Protein AF-A0A5B6Z3S6-F1 (afdb_monomer_lite)

pLDDT: mean 89.16, std 12.82, range [37.62, 98.81]

Sequence (209 aa):
KGSGSGIGELEDLLHLRGGLSIRNLNNVIDTGDAMKAKLKDKKDLDVVEMRWSGEFDDTRNQRVEADVLNELQPHENLQKLFISYYGGISFPNWMGDPSFSNITGIHLHKCKNCTSLPPLGVLPSLKILSMREMIGVKQVGVEFYVSVKPFPLLESLSIEGFSEWVEWFFPSSTDHGDFEIFPCLRKLSILDCPKLLRELPGHLPSLEK

Radius of gyration: 17.84 Å; chains: 1; bounding box: 56×28×43 Å

Structure (mmCIF, N/CA/C/O backbone):
data_AF-A0A5B6Z3S6-F1
#
_entry.id   AF-A0A5B6Z3S6-F1
#
loop_
_atom_site.group_PDB
_atom_site.id
_atom_site.type_symbol
_atom_site.label_atom_id
_atom_site.label_alt_id
_atom_site.label_comp_id
_atom_site.label_asym_id
_atom_site.label_entity_id
_atom_site.label_seq_id
_atom_site.pdbx_PDB_ins_code
_atom_site.Cartn_x
_atom_site.Cartn_y
_atom_site.Cartn_z
_atom_site.occupancy
_atom_site.B_iso_or_equiv
_atom_site.auth_seq_id
_atom_site.auth_comp_id
_atom_site.auth_asym_id
_atom_site.auth_atom_id
_atom_site.pdbx_PDB_model_num
ATOM 1 N N . LYS A 1 1 ? -31.745 0.107 -21.222 1.00 37.62 1 LYS A N 1
ATOM 2 C CA . LYS A 1 1 ? -30.266 0.052 -21.113 1.00 37.62 1 LYS A CA 1
ATOM 3 C C . LYS A 1 1 ? -29.962 -0.006 -19.626 1.00 37.62 1 LYS A C 1
ATOM 5 O O . LYS A 1 1 ? -30.451 0.868 -18.927 1.00 37.62 1 LYS A O 1
ATOM 10 N N . GLY A 1 2 ? -29.375 -1.109 -19.157 1.00 40.88 2 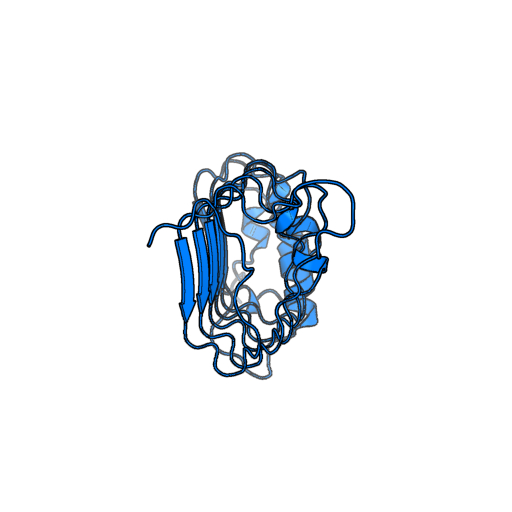GLY A N 1
ATOM 11 C CA . GLY A 1 2 ? -29.319 -1.458 -17.734 1.00 40.88 2 GLY A CA 1
ATOM 12 C C . GLY A 1 2 ? -28.602 -0.399 -16.904 1.00 40.88 2 GLY A C 1
ATOM 13 O O . GLY A 1 2 ? -27.585 0.131 -17.344 1.00 40.88 2 GLY A O 1
ATOM 14 N N . SER A 1 3 ? -29.163 -0.094 -15.736 1.00 49.34 3 SER A N 1
ATOM 15 C CA . SER A 1 3 ? -28.490 0.623 -14.660 1.00 49.34 3 SER A CA 1
ATOM 16 C C . SER A 1 3 ? -27.211 -0.138 -14.326 1.00 49.34 3 SER A C 1
ATOM 18 O O . SER A 1 3 ? -27.268 -1.231 -13.764 1.00 49.34 3 SER A O 1
ATOM 20 N N . GLY A 1 4 ? -26.067 0.375 -14.771 1.00 51.59 4 GLY A N 1
ATOM 21 C CA . GLY A 1 4 ? -24.784 -0.175 -14.362 1.00 51.59 4 GLY A CA 1
ATOM 22 C C . GLY A 1 4 ? -24.671 -0.015 -12.854 1.00 51.59 4 GLY A C 1
ATOM 23 O O . GLY A 1 4 ? -24.822 1.099 -12.359 1.00 51.59 4 GLY A O 1
ATOM 24 N N . SER A 1 5 ? -24.454 -1.122 -12.146 1.00 61.75 5 SER A N 1
ATOM 25 C CA . SER A 1 5 ? -24.203 -1.108 -10.712 1.00 61.75 5 SER A CA 1
ATOM 26 C C . SER A 1 5 ? -22.858 -0.440 -10.456 1.00 61.75 5 SER A C 1
ATOM 28 O O . SER A 1 5 ? -21.800 -1.057 -10.619 1.00 61.75 5 SER A O 1
ATOM 30 N N . GLY A 1 6 ? -22.902 0.861 -10.189 1.00 79.81 6 GLY A N 1
ATOM 31 C CA . GLY A 1 6 ? -21.732 1.679 -9.916 1.00 79.81 6 GLY A CA 1
ATOM 32 C C . GLY A 1 6 ? -21.300 1.543 -8.463 1.00 79.81 6 GLY A C 1
ATOM 33 O O . GLY A 1 6 ? -22.089 1.205 -7.585 1.00 79.81 6 GLY A O 1
ATOM 34 N N . ILE A 1 7 ? -20.043 1.872 -8.184 1.00 90.38 7 ILE A N 1
ATOM 35 C CA . ILE A 1 7 ? -19.507 1.878 -6.816 1.00 90.38 7 ILE A CA 1
ATOM 36 C C . ILE A 1 7 ? -20.280 2.822 -5.867 1.00 90.38 7 ILE A C 1
ATOM 38 O O . ILE A 1 7 ? -20.285 2.609 -4.656 1.00 90.38 7 ILE A O 1
ATOM 42 N N . GLY A 1 8 ? -21.005 3.804 -6.417 1.00 87.88 8 GLY A N 1
ATOM 43 C CA . GLY A 1 8 ? -21.915 4.671 -5.668 1.00 87.88 8 GLY A CA 1
ATOM 44 C C . GLY A 1 8 ? -23.070 3.942 -4.970 1.00 87.88 8 GLY A C 1
ATOM 45 O O . GLY A 1 8 ? -23.612 4.476 -4.014 1.00 87.88 8 GLY A O 1
ATOM 46 N N . GLU A 1 9 ? -23.406 2.702 -5.342 1.00 88.88 9 GLU A N 1
ATOM 47 C CA . GLU A 1 9 ? -24.396 1.891 -4.606 1.00 88.88 9 GLU A CA 1
ATOM 48 C C . GLU A 1 9 ? -23.970 1.589 -3.160 1.00 88.88 9 GLU A C 1
ATOM 50 O O . GLU A 1 9 ? -24.799 1.246 -2.318 1.00 88.88 9 GLU A O 1
ATOM 55 N N . LEU A 1 10 ? -22.680 1.742 -2.844 1.00 92.75 10 LEU A N 1
ATOM 56 C CA . LEU A 1 10 ? -22.172 1.618 -1.481 1.00 92.75 10 LEU A CA 1
ATOM 57 C C . LEU A 1 10 ? -22.572 2.796 -0.579 1.00 92.75 10 LEU A C 1
ATOM 59 O O . LEU A 1 10 ? -22.359 2.701 0.632 1.00 92.75 10 LEU A O 1
ATOM 63 N N . GLU A 1 11 ? -23.111 3.893 -1.121 1.00 93.75 11 GLU A N 1
ATOM 64 C CA . GLU A 1 11 ? -23.398 5.131 -0.384 1.00 93.75 11 GLU A CA 1
ATOM 65 C C . GLU A 1 11 ? -24.212 4.875 0.889 1.00 93.75 11 GLU A C 1
ATOM 67 O O . GLU A 1 11 ? -23.765 5.216 1.987 1.00 93.75 11 GLU A O 1
ATOM 72 N N . ASP A 1 12 ? -25.341 4.183 0.751 1.00 92.19 12 ASP A N 1
ATOM 73 C CA . ASP A 1 12 ? -26.298 3.967 1.841 1.00 92.19 12 ASP A CA 1
ATOM 74 C C . ASP A 1 12 ? -25.961 2.750 2.722 1.00 92.19 12 ASP A C 1
ATOM 76 O O . ASP A 1 12 ? -26.589 2.515 3.758 1.00 92.19 12 ASP A O 1
ATOM 80 N N . LEU A 1 13 ? -24.932 1.973 2.364 1.00 93.06 13 LEU A N 1
ATOM 81 C CA . LEU A 1 13 ? -24.523 0.763 3.087 1.00 93.06 13 LEU A CA 1
ATOM 82 C C . LEU A 1 13 ? -23.618 1.086 4.290 1.00 93.06 13 LEU A C 1
ATOM 84 O O . LEU A 1 13 ? -22.514 0.558 4.434 1.00 93.06 13 LEU A O 1
ATOM 88 N N . LEU A 1 14 ? -24.076 1.968 5.177 1.00 91.62 14 LEU A N 1
ATOM 89 C CA . LEU A 1 14 ? -23.297 2.477 6.317 1.00 91.62 14 LEU A CA 1
ATOM 90 C C . LEU A 1 14 ? -23.012 1.424 7.400 1.00 91.62 14 LEU A C 1
ATOM 92 O O . LEU A 1 14 ? -22.092 1.585 8.197 1.00 91.62 14 LEU A O 1
ATOM 96 N N . HIS A 1 15 ? -23.789 0.341 7.428 1.00 92.56 15 HIS A N 1
ATOM 97 C CA . HIS A 1 15 ? -23.677 -0.732 8.421 1.00 92.56 15 HIS A CA 1
ATOM 98 C C . HIS A 1 15 ? -22.839 -1.925 7.942 1.00 92.56 15 HIS A C 1
ATOM 100 O O . HIS A 1 15 ? -22.919 -2.997 8.542 1.00 92.56 15 HIS A O 1
ATOM 106 N N . LEU A 1 16 ? -22.069 -1.776 6.857 1.00 94.88 16 LEU A N 1
ATOM 107 C CA . LEU A 1 16 ? -21.132 -2.812 6.419 1.00 94.88 16 LEU A CA 1
ATOM 108 C C . LEU A 1 16 ? -20.085 -3.073 7.503 1.00 94.88 16 LEU A C 1
ATOM 110 O O . LEU A 1 16 ? -19.514 -2.136 8.059 1.00 94.88 16 LEU A O 1
ATOM 114 N N . ARG A 1 17 ? -19.843 -4.357 7.782 1.00 95.88 17 ARG A N 1
ATOM 115 C CA . ARG A 1 17 ? -18.916 -4.814 8.821 1.00 95.88 17 ARG A CA 1
ATOM 116 C C . ARG A 1 17 ? -17.933 -5.839 8.289 1.00 95.88 17 ARG A C 1
ATOM 118 O O . ARG A 1 17 ? -18.253 -6.576 7.356 1.00 95.88 17 ARG A O 1
ATOM 125 N N . GLY A 1 18 ? -16.774 -5.942 8.930 1.00 96.56 18 GLY A N 1
ATOM 126 C CA . GLY A 1 18 ? -15.768 -6.937 8.576 1.00 96.56 18 GLY A CA 1
ATOM 127 C C . GLY A 1 18 ? -15.062 -6.587 7.268 1.00 96.56 18 GLY A C 1
ATOM 128 O O . GLY A 1 18 ? -14.432 -5.537 7.173 1.00 96.56 18 GLY A O 1
ATOM 129 N N . GLY A 1 19 ? -15.118 -7.477 6.275 1.00 97.56 19 GLY A N 1
ATOM 130 C CA . GLY A 1 19 ? -14.376 -7.326 5.020 1.00 97.56 19 GLY A CA 1
ATOM 131 C C . GLY A 1 19 ? -15.218 -6.835 3.843 1.00 97.56 19 GLY A C 1
ATOM 132 O O . GLY A 1 19 ? -16.257 -7.420 3.543 1.00 97.56 19 GLY A O 1
ATOM 133 N N . LEU A 1 20 ? -14.722 -5.829 3.122 1.00 98.00 20 LEU A N 1
ATOM 134 C CA . LEU A 1 20 ? -15.281 -5.339 1.861 1.00 98.00 20 LEU A CA 1
ATOM 135 C C . LEU A 1 20 ? -14.277 -5.537 0.716 1.00 98.00 20 LEU A C 1
ATOM 137 O O . LEU A 1 20 ? -13.145 -5.070 0.797 1.00 98.00 20 LEU A O 1
ATOM 141 N N . SER A 1 21 ? -14.698 -6.199 -0.366 1.00 97.69 21 SER A N 1
ATOM 142 C CA . SER A 1 21 ? -13.904 -6.362 -1.595 1.00 97.69 21 SER A CA 1
ATOM 143 C C . SER A 1 21 ? -14.562 -5.591 -2.733 1.00 97.69 21 SER A C 1
ATOM 145 O O . SER A 1 21 ? -15.684 -5.903 -3.135 1.00 97.69 21 SER A O 1
ATOM 147 N N . ILE A 1 22 ? -13.864 -4.582 -3.247 1.00 96.88 22 ILE A N 1
ATOM 148 C CA . ILE A 1 22 ? -14.297 -3.716 -4.341 1.00 96.88 22 ILE A CA 1
ATOM 149 C C . ILE A 1 22 ? -13.470 -4.072 -5.570 1.00 96.88 22 ILE A C 1
ATOM 151 O O . ILE A 1 22 ? -12.245 -3.941 -5.581 1.00 96.88 22 ILE A O 1
ATOM 155 N N . ARG A 1 23 ? -14.142 -4.563 -6.609 1.00 95.44 23 ARG A N 1
ATOM 156 C CA . ARG A 1 23 ? -13.505 -5.119 -7.807 1.00 95.44 23 ARG A CA 1
ATOM 157 C C . ARG A 1 23 ? -13.886 -4.334 -9.047 1.00 95.44 23 ARG A C 1
ATOM 159 O O . ARG A 1 23 ? -14.885 -3.624 -9.055 1.00 95.44 23 ARG A O 1
ATOM 166 N N . ASN A 1 24 ? -13.112 -4.541 -10.110 1.00 93.81 24 ASN A N 1
ATOM 167 C CA . ASN A 1 24 ? -13.299 -3.895 -11.406 1.00 93.81 24 ASN A CA 1
ATOM 168 C C . ASN A 1 24 ? -13.263 -2.364 -11.300 1.00 93.81 24 ASN A C 1
ATOM 170 O O . ASN A 1 24 ? -13.998 -1.667 -11.996 1.00 93.81 24 ASN A O 1
ATOM 174 N N . LEU A 1 25 ? -12.395 -1.838 -10.430 1.00 95.31 25 LEU A N 1
ATOM 175 C CA . LEU A 1 25 ? -12.237 -0.396 -10.219 1.00 95.31 25 LEU A CA 1
ATOM 176 C C . LEU A 1 25 ? -11.766 0.354 -11.475 1.00 95.31 25 LEU A C 1
ATOM 178 O O . LEU A 1 25 ? -11.970 1.556 -11.580 1.00 95.31 25 LEU A O 1
ATOM 182 N N . ASN A 1 26 ? -11.227 -0.356 -12.469 1.00 92.56 26 ASN A N 1
ATOM 183 C CA . ASN A 1 26 ? -10.935 0.182 -13.801 1.00 92.56 26 ASN A CA 1
ATOM 184 C C . ASN A 1 26 ? -12.194 0.619 -14.581 1.00 92.56 26 ASN A C 1
ATOM 186 O O . ASN A 1 26 ? -12.065 1.329 -15.569 1.00 92.56 26 ASN A O 1
ATOM 190 N N . ASN A 1 27 ? -13.398 0.209 -14.162 1.00 91.88 27 ASN A N 1
ATOM 191 C CA . ASN A 1 27 ? -14.656 0.643 -14.777 1.00 91.88 27 ASN A CA 1
ATOM 192 C C . ASN A 1 27 ? -15.183 1.967 -14.195 1.00 91.88 27 ASN A C 1
ATOM 194 O O . ASN A 1 27 ? -16.187 2.487 -14.682 1.00 91.88 27 ASN A O 1
ATOM 198 N N . VAL A 1 28 ? -14.550 2.504 -13.145 1.00 91.69 28 VAL A N 1
ATOM 199 C CA . VAL A 1 28 ? -14.940 3.782 -12.539 1.00 91.69 28 VAL A CA 1
ATOM 200 C C . VAL A 1 28 ? -14.319 4.914 -13.353 1.00 91.69 28 VAL A C 1
ATOM 202 O O . VAL A 1 28 ? -13.132 5.201 -13.234 1.00 91.69 28 VAL A O 1
ATOM 205 N N . ILE A 1 29 ? -15.131 5.524 -14.217 1.00 86.44 29 ILE A N 1
ATOM 206 C CA . ILE A 1 29 ? -14.711 6.624 -15.100 1.00 86.44 29 ILE A CA 1
ATOM 207 C C . ILE A 1 29 ? -14.925 7.981 -14.416 1.00 86.44 29 ILE A C 1
ATOM 209 O O . ILE A 1 29 ? -14.105 8.884 -14.563 1.00 86.44 29 ILE A O 1
ATOM 213 N N . ASP A 1 30 ? -16.023 8.116 -13.667 1.00 87.94 30 ASP A N 1
ATOM 214 C CA . ASP A 1 30 ? -16.339 9.306 -12.879 1.00 87.94 30 ASP A CA 1
ATOM 215 C C . ASP A 1 30 ? -15.843 9.120 -11.440 1.00 87.94 30 ASP A C 1
ATOM 217 O O . ASP A 1 30 ? -16.335 8.271 -10.694 1.00 87.94 30 ASP A O 1
ATOM 221 N N . THR A 1 31 ? -14.865 9.927 -11.034 1.00 89.75 31 THR A N 1
ATOM 222 C CA . THR A 1 31 ? -14.314 9.916 -9.672 1.00 89.75 31 THR A CA 1
ATOM 223 C C . THR A 1 31 ? -15.359 10.330 -8.634 1.00 89.75 31 THR A C 1
ATOM 225 O O . THR A 1 31 ? -15.303 9.879 -7.489 1.00 89.75 31 THR A O 1
ATOM 228 N N . GLY A 1 32 ? -16.378 11.097 -9.036 1.00 90.75 32 GLY A N 1
ATOM 229 C CA . GLY A 1 32 ? -17.524 11.430 -8.197 1.00 90.75 32 GLY A CA 1
ATOM 230 C C . GLY A 1 32 ? -18.333 10.203 -7.774 1.00 90.75 32 GLY A C 1
ATOM 231 O O . GLY A 1 32 ? -18.900 10.197 -6.681 1.00 90.75 32 GLY A O 1
ATOM 232 N N . ASP A 1 33 ? -18.350 9.129 -8.569 1.00 90.56 33 ASP A N 1
ATOM 233 C CA . ASP A 1 33 ? -18.989 7.876 -8.158 1.00 90.56 33 ASP A CA 1
ATOM 234 C C . ASP A 1 33 ? -18.182 7.155 -7.073 1.00 90.56 33 ASP A C 1
ATOM 236 O O . ASP A 1 33 ? -18.777 6.604 -6.146 1.00 90.56 33 ASP A O 1
ATOM 240 N N . ALA A 1 34 ? -16.846 7.209 -7.125 1.00 94.19 34 ALA A N 1
ATOM 241 C CA . ALA A 1 34 ? -15.991 6.685 -6.056 1.00 94.19 34 ALA A CA 1
ATOM 242 C C . ALA A 1 34 ? -16.212 7.443 -4.738 1.00 94.19 34 ALA A C 1
ATOM 244 O O . ALA A 1 34 ? -16.349 6.817 -3.688 1.00 94.19 34 ALA A O 1
ATOM 245 N N . MET A 1 35 ? -16.353 8.771 -4.799 1.00 94.06 35 MET A N 1
ATOM 246 C CA . MET A 1 35 ? -16.644 9.607 -3.629 1.00 94.06 35 MET A CA 1
ATOM 247 C C . MET A 1 35 ? -17.966 9.211 -2.942 1.00 94.06 35 MET A C 1
ATOM 249 O O . MET A 1 35 ? -18.044 9.172 -1.710 1.00 94.06 35 MET A O 1
ATOM 253 N N . LYS A 1 36 ? -19.004 8.856 -3.715 1.00 95.00 36 LYS A N 1
ATOM 254 C CA . LYS A 1 36 ? -20.298 8.392 -3.171 1.00 95.00 36 LYS A CA 1
ATOM 255 C C . LYS A 1 36 ? -20.172 7.111 -2.354 1.00 95.00 36 LYS A C 1
ATOM 257 O O . LYS A 1 36 ? -20.982 6.889 -1.461 1.00 95.00 36 LYS A O 1
ATOM 262 N N . ALA A 1 37 ? -19.138 6.301 -2.581 1.00 95.06 37 ALA A N 1
ATOM 263 C CA . ALA A 1 37 ? -18.928 5.074 -1.821 1.00 95.06 37 ALA A CA 1
ATOM 264 C C . ALA A 1 37 ? -18.728 5.320 -0.319 1.00 95.06 37 ALA A C 1
ATOM 266 O O . ALA A 1 37 ? -18.933 4.392 0.466 1.00 95.06 37 ALA A O 1
ATOM 267 N N . LYS A 1 38 ? -18.345 6.541 0.098 1.00 95.50 38 LYS A N 1
ATOM 268 C CA . LYS A 1 38 ? -18.264 6.975 1.507 1.00 95.50 38 LYS A CA 1
ATOM 269 C C . LYS A 1 38 ? -17.581 5.940 2.411 1.00 95.50 38 LYS A C 1
ATOM 271 O O . LYS A 1 38 ? -18.106 5.574 3.464 1.00 95.50 38 LYS A O 1
ATOM 276 N N . LEU A 1 39 ? -16.431 5.406 1.986 1.00 97.12 39 LEU A N 1
ATOM 277 C CA . LEU A 1 39 ? -15.717 4.376 2.757 1.00 97.12 39 LEU A CA 1
ATOM 278 C C . LEU A 1 39 ? -15.232 4.905 4.111 1.00 97.12 39 LEU A C 1
ATOM 280 O O . LEU A 1 39 ? -15.252 4.172 5.098 1.00 97.12 39 LEU A O 1
ATOM 284 N N . LYS A 1 40 ? -14.902 6.196 4.176 1.00 96.81 40 LYS A N 1
ATOM 285 C CA . LYS A 1 40 ? -14.584 6.907 5.417 1.00 96.81 40 LYS A CA 1
ATOM 286 C C . LYS A 1 40 ? -15.709 6.908 6.454 1.00 96.81 40 LYS A C 1
ATOM 288 O O . LYS A 1 40 ? -15.415 7.048 7.629 1.00 96.81 40 LYS A O 1
ATOM 293 N N . ASP A 1 41 ? -16.967 6.721 6.048 1.00 96.81 41 ASP A N 1
ATOM 294 C CA . ASP A 1 41 ? -18.119 6.727 6.962 1.00 96.81 41 ASP A CA 1
ATOM 295 C C . ASP A 1 41 ? -18.464 5.305 7.462 1.00 96.81 41 ASP A C 1
ATOM 297 O O . ASP A 1 41 ? -19.274 5.126 8.374 1.00 96.81 41 ASP A O 1
ATOM 301 N N . LYS A 1 42 ? -17.830 4.264 6.898 1.00 96.81 42 LYS A N 1
ATOM 302 C CA . LYS A 1 42 ? -18.088 2.842 7.192 1.00 96.81 42 LYS A CA 1
ATOM 303 C C . LYS A 1 42 ? -17.145 2.322 8.276 1.00 96.81 42 LYS A C 1
ATOM 305 O O . LYS A 1 42 ? -16.271 1.494 8.037 1.00 96.81 42 LYS A O 1
ATOM 310 N N . LYS A 1 43 ? -17.345 2.829 9.491 1.00 96.12 43 LYS A N 1
ATOM 311 C CA . LYS A 1 43 ? -16.472 2.618 10.662 1.00 96.12 43 LYS A CA 1
ATOM 312 C C . LYS A 1 43 ? -16.321 1.175 11.154 1.00 96.12 43 LYS A C 1
ATOM 314 O O . LYS A 1 43 ? -15.394 0.905 11.911 1.00 96.12 43 LYS A O 1
ATOM 319 N N . ASP A 1 44 ? -17.253 0.296 10.781 1.00 97.12 44 ASP A N 1
ATOM 320 C CA . ASP A 1 44 ? -17.292 -1.101 11.230 1.00 97.12 44 ASP A CA 1
ATOM 321 C C . ASP A 1 44 ? -16.537 -2.045 10.255 1.00 97.12 44 ASP A C 1
ATOM 323 O O . ASP A 1 44 ? -16.553 -3.266 10.434 1.00 97.12 44 ASP A O 1
ATOM 327 N N . LEU A 1 45 ? -15.897 -1.507 9.204 1.00 98.00 45 LEU A N 1
ATOM 328 C CA . LEU A 1 45 ? -15.039 -2.269 8.293 1.00 98.00 45 LEU A CA 1
ATOM 329 C C . LEU A 1 45 ? -13.640 -2.475 8.884 1.00 98.00 45 LEU A C 1
ATOM 331 O O . LEU A 1 45 ? -12.908 -1.523 9.146 1.00 98.00 45 LEU A O 1
ATOM 335 N N . ASP A 1 46 ? -13.240 -3.739 8.985 1.00 97.81 46 ASP A N 1
ATOM 336 C CA . ASP A 1 46 ? -11.911 -4.152 9.439 1.00 97.81 46 ASP A CA 1
ATOM 337 C C . ASP A 1 46 ? -10.950 -4.367 8.263 1.00 97.81 46 ASP A C 1
ATOM 339 O O . ASP A 1 46 ? -9.737 -4.192 8.394 1.00 97.81 46 ASP A O 1
ATOM 343 N N . VAL A 1 47 ? -11.477 -4.775 7.103 1.00 98.69 47 VAL A N 1
ATOM 344 C CA . VAL A 1 47 ? -10.681 -5.146 5.929 1.00 98.69 47 VAL A CA 1
ATOM 345 C C . VAL A 1 47 ? -11.265 -4.528 4.668 1.00 98.69 47 VAL A C 1
ATOM 347 O O . VAL A 1 47 ? -12.458 -4.659 4.400 1.00 98.69 47 VAL A O 1
ATOM 350 N N . VAL A 1 48 ? -10.412 -3.915 3.851 1.00 98.69 48 VAL A N 1
ATOM 351 C CA . VAL A 1 48 ? -10.782 -3.396 2.532 1.00 98.69 48 VAL A CA 1
ATOM 352 C C . VAL A 1 48 ? -9.818 -3.949 1.487 1.00 98.69 48 VAL A C 1
ATOM 354 O O . VAL A 1 48 ? -8.601 -3.807 1.602 1.00 98.69 48 VAL A O 1
ATOM 357 N N . GLU A 1 49 ? -10.372 -4.586 0.460 1.00 98.75 49 GLU A N 1
ATOM 358 C CA . GLU A 1 49 ? -9.666 -4.991 -0.754 1.00 98.75 49 GLU A CA 1
ATOM 359 C C . GLU A 1 49 ? -10.140 -4.125 -1.921 1.00 98.75 49 GLU A C 1
ATOM 361 O O . GLU A 1 49 ? -11.329 -4.067 -2.222 1.00 98.75 49 GLU A O 1
ATOM 366 N N . MET A 1 50 ? -9.199 -3.479 -2.600 1.00 98.50 50 MET A N 1
ATOM 367 C CA . MET A 1 50 ? -9.422 -2.684 -3.801 1.00 98.50 50 MET A CA 1
ATOM 368 C C . MET A 1 50 ? -8.701 -3.339 -4.971 1.00 98.50 50 MET A C 1
ATOM 370 O O . MET A 1 50 ? -7.481 -3.538 -4.945 1.00 98.50 50 MET A O 1
ATOM 374 N N . ARG A 1 51 ? -9.456 -3.696 -6.007 1.00 98.19 51 ARG A N 1
ATOM 375 C CA . ARG A 1 51 ? -8.942 -4.462 -7.137 1.00 98.19 51 ARG A CA 1
ATOM 376 C C . ARG A 1 51 ? -9.360 -3.870 -8.474 1.00 98.19 51 ARG A C 1
ATOM 378 O O . ARG A 1 51 ? -10.544 -3.778 -8.800 1.00 98.19 51 ARG A O 1
ATOM 385 N N . TRP A 1 52 ? -8.357 -3.574 -9.287 1.00 96.94 52 TRP A N 1
ATOM 386 C CA . TRP A 1 52 ? -8.509 -3.259 -10.702 1.00 96.94 52 TRP A CA 1
ATOM 387 C C . TRP A 1 52 ? -8.366 -4.524 -11.561 1.00 96.94 52 TRP A C 1
ATOM 389 O O . TRP A 1 52 ? -7.982 -5.593 -11.069 1.00 96.94 52 TRP A O 1
ATOM 399 N N . SER A 1 53 ? -8.695 -4.410 -12.848 1.00 94.31 53 SER A N 1
ATOM 400 C CA . SER A 1 53 ? -8.425 -5.459 -13.832 1.00 94.31 53 SER A CA 1
ATOM 401 C C . SER A 1 53 ? -6.926 -5.752 -13.930 1.00 94.31 53 SER A C 1
ATOM 403 O O . SER A 1 53 ? -6.091 -4.852 -13.847 1.00 94.31 53 SER A O 1
ATOM 405 N N . GLY A 1 54 ? -6.586 -7.028 -14.129 1.00 91.38 54 GLY A N 1
ATOM 406 C CA . GLY A 1 54 ? -5.212 -7.444 -14.414 1.00 91.38 54 GLY A CA 1
ATOM 407 C C . GLY A 1 54 ? -4.773 -7.202 -15.855 1.00 91.38 54 GLY A C 1
ATOM 408 O O . GLY A 1 54 ? -3.596 -7.383 -16.165 1.00 91.38 54 GLY A O 1
ATOM 409 N N . GLU A 1 55 ? -5.701 -6.788 -16.713 1.00 89.25 55 GLU A N 1
ATOM 410 C CA . GLU A 1 55 ? -5.447 -6.392 -18.093 1.00 89.25 55 GLU A CA 1
ATOM 411 C C . GLU A 1 55 ? -5.000 -4.925 -18.095 1.00 89.25 55 GLU A C 1
ATOM 413 O O . GLU A 1 55 ? -5.777 -4.027 -17.784 1.00 89.25 55 GLU A O 1
ATOM 418 N N . PHE A 1 56 ? -3.715 -4.685 -18.367 1.00 82.06 56 PHE A N 1
ATOM 419 C CA . PHE A 1 56 ? -3.140 -3.342 -18.503 1.00 82.06 56 PHE A CA 1
ATOM 420 C C . PHE A 1 56 ? -3.171 -2.916 -19.972 1.00 82.06 56 PHE A C 1
ATOM 422 O O . PHE A 1 56 ? -2.127 -2.840 -20.615 1.00 82.06 56 PHE A O 1
ATOM 429 N N . ASP A 1 57 ? -4.370 -2.728 -20.513 1.00 84.19 57 ASP A N 1
ATOM 430 C CA . ASP A 1 57 ? -4.556 -2.239 -21.878 1.00 84.19 57 ASP A CA 1
ATOM 431 C C . ASP A 1 57 ? -4.545 -0.700 -21.952 1.00 84.19 57 ASP A C 1
ATOM 433 O O . ASP A 1 57 ? -4.513 0.002 -20.936 1.00 84.19 57 ASP A O 1
ATOM 437 N N . ASP A 1 58 ? -4.594 -0.172 -23.176 1.00 82.75 58 ASP A N 1
ATOM 438 C CA . ASP A 1 58 ? -4.573 1.270 -23.451 1.00 82.75 58 ASP A CA 1
ATOM 439 C C . ASP A 1 58 ? -5.839 2.008 -22.971 1.00 82.75 58 ASP A C 1
ATOM 441 O O . ASP A 1 58 ? -5.911 3.236 -23.054 1.00 82.75 58 ASP A O 1
ATOM 445 N N . THR A 1 59 ? -6.856 1.295 -22.472 1.00 85.06 59 THR A N 1
ATOM 446 C CA . THR A 1 59 ? -8.083 1.915 -21.948 1.00 85.06 59 THR A CA 1
ATOM 447 C C . THR A 1 59 ? -7.912 2.415 -20.515 1.00 85.06 59 THR A C 1
ATOM 449 O O . THR A 1 59 ? -8.703 3.239 -20.045 1.00 85.06 59 THR A O 1
ATOM 452 N N . ARG A 1 60 ? -6.863 1.965 -19.813 1.00 88.25 60 ARG A N 1
ATOM 453 C CA . ARG A 1 60 ? -6.586 2.362 -18.431 1.00 88.25 60 ARG A CA 1
ATOM 454 C C . ARG A 1 60 ? -6.023 3.771 -18.355 1.00 88.25 60 ARG A C 1
ATOM 456 O O . ARG A 1 60 ? -4.976 4.088 -18.916 1.00 88.25 60 ARG A O 1
ATOM 463 N N . ASN A 1 61 ? -6.683 4.612 -17.568 1.00 92.25 61 ASN A N 1
ATOM 464 C CA . ASN A 1 61 ? -6.238 5.974 -17.327 1.00 92.25 61 ASN A CA 1
ATOM 465 C C . ASN A 1 61 ? -5.583 6.089 -15.946 1.00 92.25 61 ASN A C 1
ATOM 467 O O . ASN A 1 61 ? -6.260 6.108 -14.920 1.00 92.25 61 ASN A O 1
ATOM 471 N N . GLN A 1 62 ? -4.255 6.219 -15.933 1.00 92.94 62 GLN A N 1
ATOM 472 C CA . GLN A 1 62 ? -3.450 6.292 -14.707 1.00 92.94 62 GLN A CA 1
ATOM 473 C C . GLN A 1 62 ? -3.888 7.421 -13.762 1.00 92.94 62 GLN A C 1
ATOM 475 O O . GLN A 1 62 ? -3.827 7.257 -12.545 1.00 92.94 62 GLN A O 1
ATOM 480 N N . ARG A 1 63 ? -4.327 8.562 -14.312 1.00 93.88 63 ARG A N 1
ATOM 481 C CA . ARG A 1 63 ? -4.787 9.709 -13.521 1.00 93.88 63 ARG A CA 1
ATOM 482 C C . ARG A 1 63 ? -6.136 9.422 -12.874 1.00 93.88 63 ARG A C 1
ATOM 484 O O . ARG A 1 63 ? -6.269 9.611 -11.674 1.00 93.88 63 ARG A O 1
ATOM 491 N N . VAL A 1 64 ? -7.096 8.918 -13.651 1.00 94.56 64 VAL A N 1
ATOM 492 C CA . VAL A 1 64 ? -8.431 8.573 -13.133 1.00 94.56 64 VAL A CA 1
ATOM 493 C C . VAL A 1 64 ? -8.318 7.533 -12.030 1.00 94.56 64 VAL A C 1
ATOM 495 O O . VAL A 1 64 ? -8.949 7.672 -10.994 1.00 94.56 64 VAL A O 1
ATOM 498 N N . GLU A 1 65 ? -7.481 6.515 -12.202 1.00 95.75 65 GLU A N 1
ATOM 499 C CA . GLU A 1 65 ? -7.312 5.504 -11.162 1.00 95.75 65 GLU A CA 1
ATOM 500 C C . GLU A 1 65 ? -6.681 6.050 -9.885 1.00 95.75 65 GLU A C 1
ATOM 502 O O . GLU A 1 65 ? -7.077 5.629 -8.798 1.00 95.75 65 GLU A O 1
ATOM 507 N N . ALA A 1 66 ? -5.720 6.971 -10.004 1.00 96.19 66 ALA A N 1
ATOM 508 C CA . ALA A 1 66 ? -5.142 7.645 -8.848 1.00 96.19 66 ALA A CA 1
ATOM 509 C C . ALA A 1 66 ? -6.185 8.480 -8.104 1.00 96.19 66 ALA A C 1
ATOM 511 O O . ALA A 1 66 ? -6.273 8.392 -6.879 1.00 96.19 66 ALA A O 1
ATOM 512 N N . ASP A 1 67 ? -7.022 9.206 -8.843 1.00 96.31 67 ASP A N 1
ATOM 513 C CA . ASP A 1 67 ? -8.129 9.972 -8.277 1.00 96.31 67 ASP A CA 1
ATOM 514 C C . ASP A 1 67 ? -9.162 9.031 -7.619 1.00 96.31 67 ASP A C 1
ATOM 516 O O . ASP A 1 67 ? -9.569 9.260 -6.485 1.00 96.31 67 ASP A O 1
ATOM 520 N N . VAL A 1 68 ? -9.521 7.908 -8.253 1.00 97.06 68 VAL A N 1
ATOM 521 C CA . VAL A 1 68 ? -10.419 6.890 -7.672 1.00 97.06 68 VAL A CA 1
ATOM 522 C C . VAL A 1 68 ? -9.852 6.323 -6.371 1.00 97.06 68 VAL A C 1
ATOM 524 O O . VAL A 1 68 ? -10.572 6.242 -5.378 1.00 97.06 68 VAL A O 1
ATOM 527 N N . LEU A 1 69 ? -8.574 5.937 -6.337 1.00 97.62 69 LEU A N 1
ATOM 528 C CA . LEU A 1 69 ? -7.944 5.431 -5.115 1.00 97.62 69 LEU A CA 1
ATOM 529 C C . LEU A 1 69 ? -7.887 6.511 -4.017 1.00 97.62 69 LEU A C 1
ATOM 531 O O . LEU A 1 69 ? -8.023 6.192 -2.835 1.00 97.62 69 LEU A O 1
ATOM 535 N N . ASN A 1 70 ? -7.723 7.783 -4.391 1.00 97.25 70 ASN A N 1
ATOM 536 C CA . ASN A 1 70 ? -7.785 8.904 -3.459 1.00 97.25 70 ASN A CA 1
ATOM 537 C C . ASN A 1 70 ? -9.184 9.062 -2.836 1.00 97.25 70 ASN A C 1
ATOM 539 O O . ASN A 1 70 ? -9.287 9.165 -1.616 1.00 97.25 70 ASN A O 1
ATOM 543 N N . GLU A 1 71 ? -10.247 9.003 -3.643 1.00 97.19 71 GLU A N 1
ATOM 544 C CA . GLU A 1 71 ? -11.638 9.128 -3.173 1.00 97.19 71 GLU A CA 1
ATOM 545 C C . GLU A 1 71 ? -12.119 7.924 -2.346 1.00 97.19 71 GLU A C 1
ATOM 547 O O . GLU A 1 71 ? -13.036 8.041 -1.532 1.00 97.19 71 GLU A O 1
ATOM 552 N N . LEU A 1 72 ? -11.477 6.762 -2.499 1.00 97.25 72 LEU A N 1
ATOM 553 C CA . LEU A 1 72 ? -11.770 5.549 -1.732 1.00 97.25 72 LEU A CA 1
ATOM 554 C C . LEU A 1 72 ? -11.042 5.483 -0.382 1.00 97.25 72 LEU A C 1
ATOM 556 O O . LEU A 1 72 ? -10.796 4.391 0.129 1.00 97.25 72 LEU A O 1
ATOM 560 N N . GLN A 1 73 ? -10.737 6.628 0.233 1.00 97.75 73 GLN A N 1
ATOM 561 C CA . GLN A 1 73 ? -10.179 6.670 1.584 1.00 97.75 73 GLN A CA 1
ATOM 562 C C . GLN A 1 73 ? -11.076 5.888 2.572 1.00 97.75 73 GLN A C 1
ATOM 564 O O . GLN A 1 73 ? -12.250 6.237 2.749 1.00 97.75 73 GLN A O 1
ATOM 569 N N . PRO A 1 74 ? -10.552 4.840 3.236 1.00 97.81 74 PRO A N 1
ATOM 570 C CA . PRO A 1 74 ? -11.293 4.084 4.237 1.00 97.81 74 PRO A CA 1
ATOM 571 C C . PRO A 1 74 ? -11.364 4.832 5.575 1.00 97.81 74 PRO A C 1
ATOM 573 O O . PRO A 1 74 ? -10.627 5.788 5.812 1.00 97.81 74 PRO A O 1
ATOM 576 N N . HIS A 1 75 ? -12.239 4.381 6.476 1.00 98.00 75 HIS A N 1
ATOM 577 C CA . HIS A 1 75 ? -12.259 4.880 7.854 1.00 98.00 75 HIS A CA 1
ATOM 578 C C . HIS A 1 75 ? -10.945 4.528 8.578 1.00 98.00 75 HIS A C 1
ATOM 580 O O . HIS A 1 75 ? -10.390 3.446 8.388 1.00 98.00 75 HIS A O 1
ATOM 586 N N . GLU A 1 76 ? -10.494 5.389 9.492 1.00 97.00 76 GLU A N 1
ATOM 587 C CA . GLU A 1 76 ? -9.280 5.226 10.324 1.00 97.00 76 GLU A CA 1
ATOM 588 C C . GLU A 1 76 ? -9.259 3.972 11.233 1.00 97.00 76 GLU A C 1
ATOM 590 O O . GLU A 1 76 ? -8.230 3.621 11.813 1.00 97.00 76 GLU A O 1
ATOM 595 N N . ASN A 1 77 ? -10.382 3.251 11.335 1.00 96.56 77 ASN A N 1
ATOM 596 C CA . ASN A 1 77 ? -10.498 2.012 12.113 1.00 96.56 77 ASN A CA 1
ATOM 597 C C . ASN A 1 77 ? -10.032 0.781 11.327 1.00 96.56 77 ASN A C 1
ATOM 599 O O . ASN A 1 77 ? -9.980 -0.315 11.885 1.00 96.56 77 ASN A O 1
ATOM 603 N N . LEU A 1 78 ? -9.704 0.953 10.042 1.00 98.38 78 LEU A N 1
ATOM 604 C CA . LEU A 1 78 ? -9.303 -0.136 9.168 1.00 98.38 78 LEU A CA 1
ATOM 605 C C . LEU A 1 78 ? -8.101 -0.894 9.746 1.00 98.38 78 LEU A C 1
ATOM 607 O O . LEU A 1 78 ? -7.103 -0.293 10.137 1.00 98.38 78 LEU A O 1
ATOM 611 N N . GLN A 1 79 ? -8.169 -2.224 9.728 1.00 98.50 79 GLN A N 1
ATOM 612 C CA . GLN A 1 79 ? -7.086 -3.084 10.200 1.00 98.50 79 GLN A CA 1
ATOM 613 C C . GLN A 1 79 ? -6.218 -3.610 9.059 1.00 98.50 79 GLN A C 1
ATOM 615 O O . GLN A 1 79 ? -5.008 -3.771 9.237 1.00 98.50 79 GLN A O 1
ATOM 620 N N . LYS A 1 80 ? -6.809 -3.927 7.899 1.00 98.81 80 LYS A N 1
ATOM 621 C CA . LYS A 1 80 ? -6.072 -4.477 6.752 1.00 98.81 80 LYS A CA 1
ATOM 622 C C . LYS A 1 80 ? -6.493 -3.855 5.430 1.00 98.81 80 LYS A C 1
ATOM 624 O O . LYS A 1 80 ? -7.682 -3.770 5.125 1.00 98.81 80 LYS A O 1
ATOM 629 N N . LEU A 1 81 ? -5.499 -3.512 4.621 1.00 98.81 81 LEU A N 1
ATOM 630 C CA . LEU A 1 81 ? -5.673 -2.944 3.290 1.00 98.81 81 LEU A CA 1
ATOM 631 C C . LEU A 1 81 ? -5.008 -3.834 2.238 1.00 98.81 81 LEU A C 1
ATOM 633 O O . LEU A 1 81 ? -3.826 -4.165 2.343 1.00 98.81 81 LEU A O 1
ATOM 637 N N . PHE A 1 82 ? -5.762 -4.182 1.201 1.00 98.81 82 PHE A N 1
ATOM 638 C CA . PHE A 1 82 ? -5.271 -4.909 0.035 1.00 98.81 82 PHE A CA 1
ATOM 639 C C . PHE A 1 82 ? -5.507 -4.064 -1.214 1.00 98.81 82 PHE A C 1
ATOM 641 O O . PHE A 1 82 ? -6.641 -3.691 -1.498 1.00 98.81 82 PHE A O 1
ATOM 648 N N . ILE A 1 83 ? -4.456 -3.784 -1.981 1.00 98.75 83 ILE A N 1
ATOM 649 C CA . ILE A 1 83 ? -4.546 -3.082 -3.264 1.00 98.75 83 ILE A CA 1
ATOM 650 C C . ILE A 1 83 ? -3.918 -3.970 -4.327 1.00 98.75 83 ILE A C 1
ATOM 652 O O . ILE A 1 83 ? -2.766 -4.389 -4.206 1.00 98.75 83 ILE A O 1
ATOM 656 N N . SER A 1 84 ? -4.688 -4.289 -5.364 1.00 98.50 84 SER A N 1
ATOM 657 C CA . SER A 1 84 ? -4.245 -5.167 -6.444 1.00 98.50 84 SER A CA 1
ATOM 658 C C . SER A 1 84 ? -4.490 -4.565 -7.820 1.00 98.50 84 SER A C 1
ATOM 660 O O . SER A 1 84 ? -5.580 -4.066 -8.107 1.00 98.50 84 SER A O 1
ATOM 662 N N . TYR A 1 85 ? -3.492 -4.705 -8.694 1.00 97.94 85 TYR A N 1
ATOM 663 C CA . TYR A 1 85 ? -3.527 -4.295 -10.101 1.00 97.94 85 TYR A CA 1
ATOM 664 C C . TYR A 1 85 ? -3.745 -2.794 -10.330 1.00 97.94 85 TYR A C 1
ATOM 666 O O . TYR A 1 85 ? -4.172 -2.402 -11.412 1.00 97.94 85 TYR A O 1
ATOM 674 N N . TYR A 1 86 ? -3.470 -1.950 -9.336 1.00 97.50 86 TYR A N 1
ATOM 675 C CA . TYR A 1 86 ? -3.594 -0.497 -9.449 1.00 97.50 86 TYR A CA 1
ATOM 676 C C . TYR A 1 86 ? -2.641 0.063 -10.521 1.00 97.50 86 TYR A C 1
ATOM 678 O O . TYR A 1 86 ? -1.462 -0.291 -10.571 1.00 97.50 86 TYR A O 1
ATOM 686 N N . GLY A 1 87 ? -3.166 0.897 -11.415 1.00 95.06 87 GLY A N 1
ATOM 687 C CA . GLY A 1 87 ? -2.467 1.414 -12.590 1.00 95.06 87 GLY A CA 1
ATOM 688 C C . GLY A 1 87 ? -2.013 2.866 -12.468 1.00 95.06 87 GLY A C 1
ATOM 689 O O . GLY A 1 87 ? -1.385 3.360 -13.403 1.00 95.06 87 GLY A O 1
ATOM 690 N N . GLY A 1 88 ? -2.294 3.552 -11.357 1.00 94.31 88 GLY A N 1
ATOM 691 C CA . GLY A 1 88 ? -1.791 4.904 -11.122 1.00 94.31 88 GLY A CA 1
ATOM 692 C C . GLY A 1 88 ? -0.299 4.943 -10.773 1.00 94.31 88 GLY A C 1
ATOM 693 O O . GLY A 1 88 ? 0.319 3.938 -10.416 1.00 94.31 88 GLY A O 1
ATOM 694 N N . ILE A 1 89 ? 0.293 6.131 -10.904 1.00 91.94 89 ILE A N 1
ATOM 695 C CA . ILE A 1 89 ? 1.747 6.343 -10.769 1.00 91.94 89 ILE A CA 1
ATOM 696 C C . ILE A 1 89 ? 2.219 6.515 -9.318 1.00 91.94 89 ILE A C 1
ATOM 698 O O . ILE A 1 89 ? 3.388 6.283 -9.012 1.00 91.94 89 ILE A O 1
ATOM 702 N N . SER A 1 90 ? 1.317 6.912 -8.421 1.00 91.94 90 SER A N 1
ATOM 703 C CA . SER A 1 90 ? 1.603 7.184 -7.012 1.00 91.94 90 SER A CA 1
ATOM 704 C C . SER A 1 90 ? 0.437 6.756 -6.131 1.00 91.94 90 SER A C 1
ATOM 706 O O . SER A 1 90 ? -0.700 6.649 -6.591 1.00 91.94 90 SER A O 1
ATOM 708 N N . PHE A 1 91 ? 0.716 6.521 -4.854 1.00 95.62 91 PHE A N 1
ATOM 709 C CA . PHE A 1 91 ? -0.309 6.255 -3.849 1.00 95.62 91 PHE A CA 1
ATOM 710 C C . PHE A 1 91 ? -0.827 7.559 -3.230 1.00 95.62 91 PHE A C 1
ATOM 712 O O . PHE A 1 91 ? -0.083 8.543 -3.185 1.00 95.62 91 PHE A O 1
ATOM 719 N N . PRO A 1 92 ? -2.084 7.592 -2.760 1.00 95.31 92 PRO A N 1
ATOM 720 C CA . PRO A 1 92 ? -2.636 8.763 -2.095 1.00 95.31 92 PRO A CA 1
ATOM 721 C C . PRO A 1 92 ? -1.997 8.985 -0.719 1.00 95.31 92 PRO A C 1
ATOM 723 O O . PRO A 1 92 ? -1.585 8.042 -0.039 1.00 95.31 92 PRO A O 1
ATOM 726 N N . ASN A 1 93 ? -1.978 10.244 -0.279 1.00 92.00 93 ASN A N 1
ATOM 727 C CA . ASN A 1 93 ? -1.340 10.646 0.978 1.00 92.00 93 ASN A CA 1
ATOM 728 C C . ASN A 1 93 ? -1.958 9.970 2.207 1.00 92.00 93 ASN A C 1
ATOM 730 O O . ASN A 1 93 ? -1.243 9.683 3.164 1.00 92.00 93 ASN A O 1
ATOM 734 N N . TRP A 1 94 ? -3.262 9.668 2.166 1.00 96.06 94 TRP A N 1
ATOM 735 C CA . TRP A 1 94 ? -3.958 9.038 3.288 1.00 96.06 94 TRP A CA 1
ATOM 736 C C . TRP A 1 94 ? -3.357 7.674 3.668 1.00 96.06 94 TRP A C 1
ATOM 738 O O . TRP A 1 94 ? -3.444 7.277 4.822 1.00 96.06 94 TRP A O 1
ATOM 748 N N . MET A 1 95 ? -2.685 6.966 2.750 1.00 95.81 95 MET A N 1
ATOM 749 C CA . MET A 1 95 ? -2.056 5.672 3.057 1.00 95.81 95 MET A CA 1
ATOM 750 C C . MET A 1 95 ? -0.894 5.763 4.050 1.00 95.81 95 MET A C 1
ATOM 752 O O . MET A 1 95 ? -0.539 4.754 4.654 1.00 95.81 95 MET A O 1
ATOM 756 N N . GLY A 1 96 ? -0.290 6.938 4.202 1.00 93.31 96 GLY A N 1
ATOM 757 C CA . GLY A 1 96 ? 0.712 7.207 5.228 1.00 93.31 96 GLY A CA 1
ATOM 758 C C . GLY A 1 96 ? 0.278 8.345 6.141 1.00 93.31 96 GLY A C 1
ATOM 759 O O . GLY A 1 96 ? 1.101 9.163 6.535 1.00 93.31 96 GLY A O 1
ATOM 760 N N . ASP A 1 97 ? -1.018 8.433 6.442 1.00 94.62 97 ASP A N 1
ATOM 761 C CA . ASP A 1 97 ? -1.526 9.328 7.476 1.00 94.62 97 ASP A CA 1
ATOM 762 C C . ASP A 1 97 ? -1.477 8.608 8.845 1.00 94.62 97 ASP A C 1
ATOM 764 O O . ASP A 1 97 ? -2.021 7.506 8.977 1.00 94.62 97 ASP A O 1
ATOM 768 N N . PRO A 1 98 ? -0.843 9.191 9.883 1.00 93.31 98 PRO A N 1
ATOM 769 C CA . PRO A 1 98 ? -0.762 8.585 11.214 1.00 93.31 98 PRO A CA 1
ATOM 770 C C . PRO A 1 98 ? -2.113 8.314 11.901 1.00 93.31 98 PRO A C 1
ATOM 772 O O . PRO A 1 98 ? -2.151 7.532 12.855 1.00 93.31 98 PRO A O 1
ATOM 775 N N . SER A 1 99 ? -3.217 8.923 11.443 1.00 95.25 99 SER A N 1
ATOM 776 C CA . SER A 1 99 ? -4.579 8.625 11.922 1.00 95.25 99 SER A CA 1
ATOM 777 C C . SER A 1 99 ? -4.982 7.167 11.695 1.00 95.25 99 SER A C 1
ATOM 779 O O . SER A 1 99 ? -5.727 6.616 12.507 1.00 95.25 99 SER A O 1
ATOM 781 N N . PHE A 1 100 ? -4.406 6.486 10.694 1.00 96.56 100 PHE A N 1
ATOM 782 C CA . PHE A 1 100 ? -4.563 5.044 10.453 1.00 96.56 100 PHE A CA 1
ATOM 783 C C . PHE A 1 100 ? -3.790 4.182 11.465 1.00 96.56 100 PHE A C 1
ATOM 785 O O . PHE A 1 100 ? -3.061 3.244 11.134 1.00 96.56 100 PHE A O 1
ATOM 792 N N . SER A 1 101 ? -3.984 4.490 12.741 1.00 95.81 101 SER A N 1
ATOM 793 C CA . SER A 1 101 ? -3.318 3.878 13.882 1.00 95.81 101 SER A CA 1
ATOM 794 C C . SER A 1 101 ? -3.725 2.425 14.132 1.00 95.81 101 SER A C 1
ATOM 796 O O . SER A 1 101 ? -3.037 1.737 14.880 1.00 95.81 101 SER A O 1
ATOM 798 N N . ASN A 1 102 ? -4.791 1.933 13.492 1.00 97.31 102 ASN A N 1
ATOM 799 C CA . ASN A 1 102 ? -5.280 0.558 13.629 1.00 97.31 102 ASN A CA 1
ATOM 800 C C . ASN A 1 102 ? -4.813 -0.383 12.507 1.00 97.31 102 ASN A C 1
ATOM 802 O O . ASN A 1 102 ? -5.007 -1.597 12.616 1.00 97.31 102 ASN A O 1
ATOM 806 N N . ILE A 1 103 ? -4.175 0.136 11.448 1.00 98.44 103 ILE A N 1
ATOM 807 C CA . ILE A 1 103 ? -3.711 -0.704 10.342 1.00 98.44 103 ILE A CA 1
ATOM 808 C C . ILE A 1 103 ? -2.586 -1.612 10.835 1.00 98.44 103 ILE A C 1
ATOM 810 O O . ILE A 1 103 ? -1.519 -1.158 11.235 1.00 98.44 103 ILE A O 1
ATOM 814 N N . THR A 1 104 ? -2.822 -2.917 10.739 1.00 98.56 104 THR A N 1
ATOM 815 C CA . THR A 1 104 ? -1.865 -3.978 11.072 1.00 98.56 104 THR A CA 1
ATOM 816 C C . THR A 1 104 ? -1.291 -4.661 9.837 1.00 98.56 104 THR A C 1
ATOM 818 O O . THR A 1 104 ? -0.214 -5.252 9.924 1.00 98.56 104 THR A O 1
ATOM 821 N N . GLY A 1 105 ? -1.973 -4.586 8.689 1.00 98.69 105 GLY A N 1
ATOM 822 C CA . GLY A 1 105 ? -1.556 -5.260 7.461 1.00 98.69 105 GLY A CA 1
ATOM 823 C C . GLY A 1 105 ? -1.795 -4.436 6.201 1.00 98.69 105 GLY A C 1
ATOM 824 O O . GLY A 1 105 ? -2.916 -3.994 5.954 1.00 98.69 105 GLY A O 1
ATOM 825 N N . ILE A 1 106 ? -0.763 -4.289 5.372 1.00 98.75 106 ILE A N 1
ATOM 826 C CA . ILE A 1 106 ? -0.860 -3.698 4.033 1.00 98.75 106 ILE A CA 1
ATOM 827 C C . ILE A 1 106 ? -0.297 -4.678 3.007 1.00 98.75 106 ILE A C 1
ATOM 829 O O . ILE A 1 106 ? 0.813 -5.195 3.152 1.00 98.75 106 ILE A O 1
ATOM 833 N N . HIS A 1 107 ? -1.068 -4.909 1.948 1.00 98.75 107 HIS A N 1
ATOM 834 C CA . HIS A 1 107 ? -0.703 -5.785 0.845 1.00 98.75 107 HIS A CA 1
ATOM 835 C C . HIS A 1 107 ? -0.866 -5.050 -0.487 1.00 98.75 107 HIS A C 1
ATOM 837 O O . HIS A 1 107 ? -1.982 -4.716 -0.886 1.00 98.75 107 HIS A O 1
ATOM 843 N N . LEU A 1 108 ? 0.245 -4.822 -1.183 1.00 98.56 108 LEU A N 1
ATOM 844 C CA . LEU A 1 108 ? 0.297 -4.198 -2.503 1.00 98.56 108 LEU A CA 1
ATOM 845 C C . LEU A 1 108 ? 0.728 -5.248 -3.522 1.00 98.56 108 LEU A C 1
A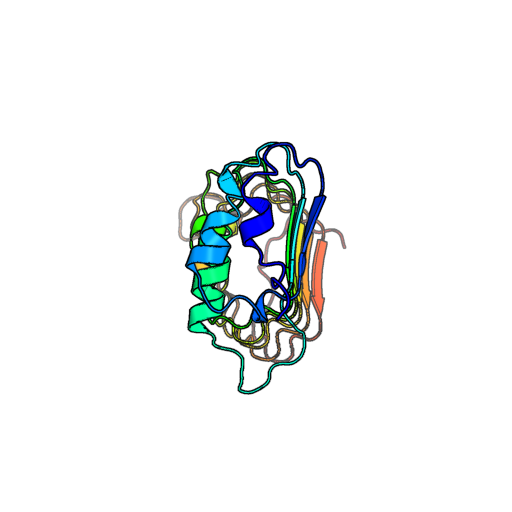TOM 847 O O . LEU A 1 108 ? 1.768 -5.885 -3.358 1.00 98.56 108 LEU A O 1
ATOM 851 N N . HIS A 1 109 ? -0.065 -5.453 -4.566 1.00 98.25 109 HIS A N 1
ATOM 852 C CA . HIS A 1 109 ? 0.197 -6.496 -5.552 1.00 98.25 109 HIS A CA 1
ATOM 853 C C . HIS A 1 109 ? -0.034 -5.992 -6.973 1.00 98.25 109 HIS A C 1
ATOM 855 O O . HIS A 1 109 ? -1.115 -5.508 -7.310 1.00 98.25 109 HIS A O 1
ATOM 861 N N . LYS A 1 110 ? 0.970 -6.155 -7.839 1.00 96.81 110 LYS A N 1
ATOM 862 C CA . LYS A 1 110 ? 0.907 -5.782 -9.260 1.00 96.81 110 LYS A CA 1
ATOM 863 C C . LYS A 1 110 ? 0.528 -4.315 -9.489 1.00 96.81 110 LYS A C 1
ATOM 865 O O . LYS A 1 110 ? -0.155 -4.009 -10.463 1.00 96.81 110 LYS A O 1
ATOM 870 N N . CYS A 1 111 ? 0.990 -3.392 -8.646 1.00 96.00 111 CYS A N 1
ATOM 871 C CA . CYS A 1 111 ? 0.838 -1.952 -8.891 1.00 96.00 111 CYS A CA 1
ATOM 872 C C . CYS A 1 111 ? 1.979 -1.452 -9.796 1.00 96.00 111 CYS A C 1
ATOM 874 O O . CYS A 1 111 ? 2.854 -0.694 -9.382 1.00 96.00 111 CYS A O 1
ATOM 876 N N . LYS A 1 112 ? 2.029 -1.976 -11.027 1.00 90.06 112 LYS A N 1
ATOM 877 C CA . LYS A 1 112 ? 3.229 -1.964 -11.888 1.00 90.06 112 LYS A CA 1
ATOM 878 C C . LYS A 1 112 ? 3.697 -0.568 -12.300 1.00 90.06 112 LYS A C 1
ATOM 880 O O . LYS A 1 112 ? 4.892 -0.383 -12.499 1.00 90.06 112 LYS A O 1
ATOM 885 N N . ASN A 1 113 ? 2.773 0.385 -12.411 1.00 91.94 113 ASN A N 1
ATOM 886 C CA . ASN A 1 113 ? 3.071 1.758 -12.825 1.00 91.94 113 ASN A CA 1
ATOM 887 C C . ASN A 1 113 ? 3.548 2.642 -11.666 1.00 91.94 113 ASN A C 1
ATOM 889 O O . ASN A 1 113 ? 4.019 3.751 -11.914 1.00 91.94 113 ASN A O 1
ATOM 893 N N . CYS A 1 114 ? 3.424 2.181 -10.417 1.00 93.19 114 CYS A N 1
ATOM 894 C CA . CYS A 1 114 ? 3.848 2.958 -9.264 1.00 93.19 114 CYS A CA 1
ATOM 895 C C . CYS A 1 114 ? 5.369 3.109 -9.251 1.00 93.19 114 CYS A C 1
ATOM 897 O O . CYS A 1 114 ? 6.094 2.114 -9.294 1.00 93.19 114 CYS A O 1
ATOM 899 N N . THR A 1 115 ? 5.844 4.349 -9.156 1.00 91.88 115 THR A N 1
ATOM 900 C CA . THR A 1 115 ? 7.283 4.655 -9.124 1.00 91.88 115 THR A CA 1
ATOM 901 C C . THR A 1 115 ? 7.803 4.976 -7.727 1.00 91.88 115 THR A C 1
ATOM 903 O O . THR A 1 115 ? 9.013 4.956 -7.519 1.00 91.88 115 THR A O 1
ATOM 906 N N . SER A 1 116 ? 6.908 5.257 -6.777 1.00 88.25 116 SER A N 1
ATOM 9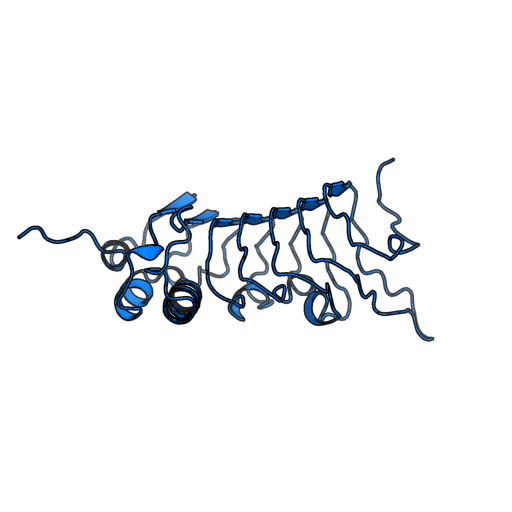07 C CA . SER A 1 116 ? 7.222 5.544 -5.375 1.00 88.25 116 SER A CA 1
ATOM 908 C C . SER A 1 116 ? 6.304 4.773 -4.426 1.00 88.25 116 SER A C 1
ATOM 910 O O . SER A 1 116 ? 5.177 4.406 -4.775 1.00 88.25 116 SER A O 1
ATOM 912 N N . LEU A 1 117 ? 6.801 4.516 -3.216 1.00 92.06 117 LEU A N 1
ATOM 913 C CA . LEU A 1 117 ? 6.027 3.914 -2.132 1.00 92.06 117 LEU A CA 1
ATOM 914 C C . LEU A 1 117 ? 5.380 5.010 -1.264 1.00 92.06 117 LEU A C 1
ATOM 916 O O . LEU A 1 117 ? 5.939 6.102 -1.153 1.00 92.06 117 LEU A O 1
ATOM 920 N N . PRO A 1 118 ? 4.218 4.744 -0.636 1.00 92.62 118 PRO A N 1
ATOM 921 C CA . PRO A 1 118 ? 3.645 5.665 0.340 1.00 92.62 118 PRO A CA 1
ATOM 922 C C . PRO A 1 118 ? 4.498 5.701 1.625 1.00 92.62 118 PRO A C 1
ATOM 924 O O . PRO A 1 118 ? 5.251 4.753 1.875 1.00 92.62 118 PRO A O 1
ATOM 927 N N . PRO A 1 119 ? 4.364 6.743 2.473 1.00 93.38 119 PRO A N 1
ATOM 928 C CA . PRO A 1 119 ? 5.119 6.875 3.720 1.00 93.38 119 PRO A CA 1
ATOM 929 C C . PRO A 1 119 ? 4.602 5.921 4.807 1.00 93.38 119 PRO A C 1
ATOM 931 O O . PRO A 1 119 ? 4.068 6.332 5.830 1.00 93.38 119 PRO A O 1
ATOM 934 N N . LEU A 1 120 ? 4.743 4.614 4.589 1.00 95.69 120 LEU A N 1
ATOM 935 C CA . LEU A 1 120 ? 4.190 3.575 5.464 1.00 95.69 120 LEU A CA 1
ATOM 936 C C . LEU A 1 120 ? 4.924 3.455 6.804 1.00 95.69 120 LEU A C 1
ATOM 938 O O . LEU A 1 120 ? 4.366 2.907 7.753 1.00 95.69 120 LEU A O 1
ATOM 942 N N . GLY A 1 121 ? 6.144 3.990 6.908 1.00 92.94 121 GLY A N 1
ATOM 943 C CA . GLY A 1 121 ? 6.932 3.976 8.139 1.00 92.94 121 GLY A CA 1
ATOM 944 C C . GLY A 1 121 ? 6.314 4.768 9.284 1.00 92.94 121 GLY A C 1
ATOM 945 O O . GLY A 1 121 ? 6.673 4.537 10.436 1.00 92.94 121 GLY A O 1
ATOM 946 N N . VAL A 1 122 ? 5.362 5.659 8.999 1.00 93.94 122 VAL A N 1
ATOM 947 C CA . VAL A 1 122 ? 4.687 6.468 10.023 1.00 93.94 122 VAL A CA 1
ATOM 948 C C . VAL A 1 122 ? 3.544 5.729 10.722 1.00 93.94 122 VAL A C 1
ATOM 950 O O . VAL A 1 122 ? 3.051 6.206 11.742 1.00 93.94 122 VAL A O 1
ATOM 953 N N . LEU A 1 123 ? 3.111 4.582 10.186 1.00 96.12 123 LEU A N 1
ATOM 954 C CA . LEU A 1 123 ? 1.967 3.838 10.706 1.00 96.12 123 LEU A CA 1
ATOM 955 C C . LEU A 1 123 ? 2.354 3.087 11.993 1.00 96.12 123 LEU A C 1
ATOM 957 O O . LEU A 1 123 ? 3.183 2.172 11.944 1.00 96.12 123 LEU A O 1
ATOM 961 N N . PRO A 1 124 ? 1.753 3.420 13.151 1.00 94.69 124 PRO A N 1
ATOM 962 C CA . PRO A 1 124 ? 2.254 2.960 14.446 1.00 94.69 124 PRO A CA 1
ATOM 963 C C . PRO A 1 124 ? 1.964 1.482 14.734 1.00 94.69 124 PRO A C 1
ATOM 965 O O . PRO A 1 124 ? 2.703 0.861 15.493 1.00 94.69 124 PRO A O 1
ATOM 968 N N . SER A 1 125 ? 0.919 0.907 14.131 1.00 97.19 125 SER A N 1
ATOM 969 C CA . SER A 1 125 ? 0.485 -0.476 14.392 1.00 97.19 125 SER A CA 1
ATOM 970 C C . SER A 1 125 ? 0.774 -1.449 13.255 1.00 97.19 125 SER A C 1
ATOM 972 O O . SER A 1 125 ? 0.356 -2.606 13.329 1.00 97.19 125 SER A O 1
ATOM 974 N N . LEU A 1 126 ? 1.478 -1.012 12.205 1.00 98.31 126 LEU A N 1
ATOM 975 C CA . LEU A 1 126 ? 1.725 -1.843 11.033 1.00 98.31 126 LEU A CA 1
ATOM 976 C C . LEU A 1 126 ? 2.645 -3.014 11.397 1.00 98.31 126 LEU A C 1
ATOM 978 O O . LEU A 1 126 ? 3.792 -2.803 11.774 1.00 98.31 126 LEU A O 1
ATOM 982 N N . LYS A 1 127 ? 2.143 -4.245 11.241 1.00 98.44 127 LYS A N 1
ATOM 983 C CA . LYS A 1 127 ? 2.858 -5.496 11.544 1.00 98.44 127 LYS A CA 1
ATOM 984 C C . LYS A 1 127 ? 3.278 -6.260 10.302 1.00 98.44 127 LYS A C 1
ATOM 986 O O . LYS A 1 127 ? 4.327 -6.898 10.296 1.00 98.44 127 LYS A O 1
ATOM 991 N N . ILE A 1 128 ? 2.451 -6.228 9.262 1.00 98.62 128 ILE A N 1
ATOM 992 C CA . ILE A 1 128 ? 2.657 -6.987 8.031 1.00 98.62 128 ILE A CA 1
ATOM 993 C C . ILE A 1 128 ? 2.646 -6.021 6.856 1.00 98.62 128 ILE A C 1
ATOM 995 O O . ILE A 1 128 ? 1.645 -5.353 6.600 1.00 98.62 128 ILE A O 1
ATOM 999 N N . LEU A 1 129 ? 3.740 -6.001 6.107 1.00 98.50 129 LEU A N 1
ATOM 1000 C CA . LEU A 1 129 ? 3.8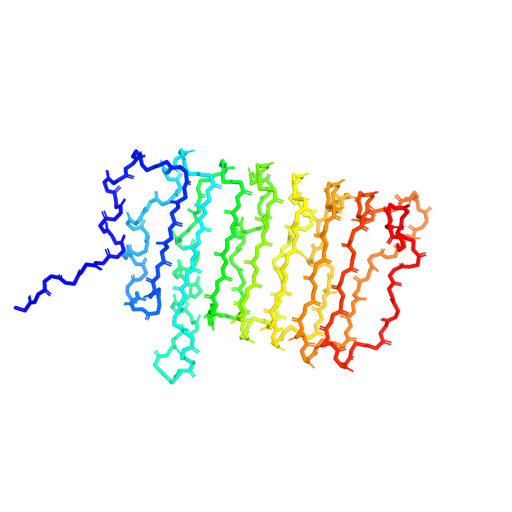34 -5.303 4.837 1.00 98.50 129 LEU A CA 1
ATOM 1001 C C . LEU A 1 129 ? 4.278 -6.284 3.756 1.00 98.50 129 LEU A C 1
ATOM 1003 O O . LEU A 1 129 ? 5.376 -6.837 3.807 1.00 98.50 129 LEU A O 1
ATOM 1007 N N . SER A 1 130 ? 3.418 -6.501 2.765 1.00 98.44 130 SER A N 1
ATOM 1008 C CA . SER A 1 130 ? 3.746 -7.302 1.588 1.00 98.44 130 SER A CA 1
ATOM 1009 C C . SER A 1 130 ? 3.588 -6.464 0.334 1.00 98.44 130 SER A C 1
ATOM 1011 O O . SER A 1 130 ? 2.530 -5.890 0.089 1.00 98.44 130 SER A O 1
ATOM 1013 N N . MET A 1 131 ? 4.641 -6.408 -0.467 1.00 97.94 131 MET A N 1
ATOM 1014 C CA . MET A 1 131 ? 4.677 -5.691 -1.730 1.00 97.94 131 MET A CA 1
ATOM 1015 C C . MET A 1 131 ? 5.185 -6.648 -2.799 1.00 97.94 131 MET A C 1
ATOM 1017 O O . MET A 1 131 ? 6.279 -7.195 -2.679 1.00 97.94 131 MET A O 1
ATOM 1021 N N . ARG A 1 132 ? 4.377 -6.882 -3.832 1.00 97.81 132 ARG A N 1
ATOM 1022 C CA . ARG A 1 132 ? 4.658 -7.879 -4.868 1.00 97.81 132 ARG A CA 1
ATOM 1023 C C . ARG A 1 132 ? 4.444 -7.310 -6.258 1.00 97.81 132 ARG A C 1
ATOM 1025 O O . ARG A 1 132 ? 3.433 -6.656 -6.509 1.00 97.81 132 ARG A O 1
ATOM 1032 N N . GLU A 1 133 ? 5.361 -7.608 -7.169 1.00 96.25 133 GLU A N 1
ATOM 1033 C CA . GLU A 1 133 ? 5.329 -7.183 -8.572 1.00 96.25 133 GLU A CA 1
ATOM 1034 C C . GLU A 1 133 ? 5.164 -5.658 -8.752 1.00 96.25 133 GLU A C 1
ATOM 1036 O O . GLU A 1 133 ? 4.424 -5.183 -9.620 1.00 96.25 133 GLU A O 1
ATOM 1041 N N . MET A 1 134 ? 5.854 -4.867 -7.924 1.00 94.88 134 MET A N 1
ATOM 1042 C CA . MET A 1 134 ? 5.903 -3.399 -8.014 1.00 94.88 134 MET A CA 1
ATOM 1043 C C . MET A 1 134 ? 6.992 -2.958 -9.005 1.00 94.88 134 MET A C 1
ATOM 1045 O O . MET A 1 134 ? 7.978 -2.323 -8.637 1.00 94.88 134 MET A O 1
ATOM 1049 N N . ILE A 1 135 ? 6.843 -3.350 -10.271 1.00 93.06 135 ILE A N 1
ATOM 1050 C CA . ILE A 1 135 ? 7.917 -3.279 -11.279 1.00 93.06 135 ILE A CA 1
ATOM 1051 C C . ILE A 1 135 ? 8.456 -1.854 -11.482 1.00 93.06 135 ILE A C 1
ATOM 1053 O O . ILE A 1 135 ? 9.651 -1.702 -11.700 1.00 93.06 135 ILE A O 1
ATOM 1057 N N . GLY A 1 136 ? 7.614 -0.818 -11.400 1.00 91.94 136 GLY A N 1
ATOM 1058 C CA . GLY A 1 136 ? 8.011 0.578 -11.614 1.00 91.94 136 GLY A CA 1
ATOM 1059 C C . GLY A 1 136 ? 8.843 1.208 -10.491 1.00 91.94 136 GLY A C 1
ATOM 1060 O O . GLY A 1 136 ? 9.434 2.271 -10.704 1.00 91.94 136 GLY A O 1
ATOM 1061 N N . VAL A 1 137 ? 8.924 0.574 -9.316 1.00 93.69 137 VAL A N 1
ATOM 1062 C CA . VAL A 1 137 ? 9.667 1.106 -8.168 1.00 93.69 137 VAL A CA 1
ATOM 1063 C C . VAL A 1 137 ? 11.160 0.894 -8.388 1.00 93.69 137 VAL A C 1
ATOM 1065 O O . VAL A 1 137 ? 11.656 -0.230 -8.381 1.00 93.69 137 VAL A O 1
ATOM 1068 N N . LYS A 1 138 ? 11.888 2.000 -8.565 1.00 92.12 138 LYS A N 1
ATOM 1069 C CA . LYS A 1 138 ? 13.344 1.993 -8.787 1.00 92.12 138 LYS A CA 1
ATOM 1070 C C . LYS A 1 138 ? 14.149 2.180 -7.514 1.00 92.12 138 LYS A C 1
ATOM 1072 O O . LYS A 1 138 ? 15.274 1.694 -7.414 1.00 92.12 138 LYS A O 1
ATOM 1077 N N . GLN A 1 139 ? 13.587 2.905 -6.558 1.00 90.12 139 GLN A N 1
ATOM 1078 C CA . GLN A 1 139 ? 14.251 3.277 -5.321 1.00 90.12 139 GLN A CA 1
ATOM 1079 C C . GLN A 1 139 ? 13.248 3.188 -4.175 1.00 90.12 139 GLN A C 1
ATOM 1081 O O . GLN A 1 139 ? 12.093 3.578 -4.329 1.00 90.12 139 GLN A O 1
ATOM 1086 N N . VAL A 1 140 ? 13.704 2.676 -3.035 1.00 89.81 140 VAL A N 1
ATOM 1087 C CA . VAL A 1 140 ? 13.002 2.819 -1.755 1.00 89.81 140 VAL A CA 1
ATOM 1088 C C . VAL A 1 140 ? 13.739 3.904 -0.990 1.00 89.81 140 VAL A C 1
ATOM 1090 O O . VAL A 1 140 ? 14.819 3.651 -0.449 1.00 89.81 140 VAL A O 1
ATOM 1093 N N . GLY A 1 141 ? 13.217 5.127 -1.047 1.00 86.69 141 GLY A N 1
ATOM 1094 C CA . GLY A 1 141 ? 13.862 6.313 -0.507 1.00 86.69 141 GLY A CA 1
ATOM 1095 C C . GLY A 1 141 ? 13.442 6.654 0.920 1.00 86.69 141 GLY A C 1
ATOM 1096 O O . GLY A 1 141 ? 12.764 5.896 1.617 1.00 86.69 141 GLY A O 1
ATOM 1097 N N . VAL A 1 142 ? 13.877 7.831 1.372 1.00 85.06 142 VAL A N 1
ATOM 1098 C CA . VAL A 1 142 ? 13.582 8.350 2.719 1.00 85.06 142 VAL A CA 1
ATOM 1099 C C . VAL A 1 142 ? 12.088 8.616 2.935 1.00 85.06 142 VAL A C 1
ATOM 1101 O O . VAL A 1 142 ? 11.611 8.572 4.071 1.00 85.06 142 VAL A O 1
ATOM 1104 N N . GLU A 1 143 ? 11.340 8.825 1.849 1.00 86.06 143 GLU A N 1
ATOM 1105 C CA . GLU A 1 143 ? 9.886 8.988 1.833 1.00 86.06 143 GLU A CA 1
ATOM 1106 C C . GLU A 1 143 ? 9.146 7.775 2.389 1.00 86.06 143 GLU A C 1
ATOM 1108 O O . GLU A 1 143 ? 8.020 7.908 2.844 1.00 86.06 143 GLU A O 1
ATOM 1113 N N . PHE A 1 144 ? 9.773 6.600 2.408 1.00 89.12 144 PHE A N 1
ATOM 1114 C CA . PHE A 1 144 ? 9.168 5.405 2.978 1.00 89.12 144 PHE A CA 1
ATOM 1115 C C . PHE A 1 144 ? 9.138 5.433 4.515 1.00 89.12 144 PHE A C 1
ATOM 1117 O O . PHE A 1 144 ? 8.299 4.771 5.127 1.00 89.12 144 PHE A O 1
ATOM 1124 N N . TYR A 1 145 ? 10.025 6.213 5.147 1.00 86.69 145 TYR A N 1
ATOM 1125 C CA . TYR A 1 145 ? 10.269 6.152 6.590 1.00 86.69 145 TYR A CA 1
ATOM 1126 C C . TYR A 1 145 ? 9.703 7.320 7.391 1.00 86.69 145 TYR A C 1
ATOM 1128 O O . TYR A 1 145 ? 9.392 7.078 8.547 1.00 86.69 145 TYR A O 1
ATOM 1136 N N . VAL A 1 146 ? 9.613 8.529 6.809 1.00 81.94 146 VAL A N 1
ATOM 1137 C CA . VAL A 1 146 ? 9.198 9.865 7.342 1.00 81.94 146 VAL A CA 1
ATOM 1138 C C . VAL A 1 146 ? 8.685 9.921 8.802 1.00 81.94 146 VAL A C 1
ATOM 1140 O O . VAL A 1 146 ? 7.610 10.430 9.097 1.00 81.94 146 VAL A O 1
ATOM 1143 N N . SER A 1 147 ? 9.465 9.415 9.751 1.00 76.69 147 SER A N 1
ATOM 1144 C CA . SER A 1 147 ? 9.110 9.256 11.162 1.00 76.69 147 SER A CA 1
ATOM 1145 C C . SER A 1 147 ? 10.390 9.230 11.985 1.00 76.69 147 SER A C 1
ATOM 1147 O O . SER A 1 147 ? 11.432 8.769 11.520 1.00 76.69 147 SER A O 1
ATOM 1149 N N . VAL A 1 148 ? 10.305 9.703 13.230 1.00 76.50 148 VAL A N 1
ATOM 1150 C CA . VAL A 1 148 ? 11.403 9.617 14.208 1.00 76.50 148 VAL A CA 1
ATOM 1151 C C . VAL A 1 148 ? 11.689 8.159 14.581 1.00 76.50 148 VAL A C 1
ATOM 1153 O O . VAL A 1 148 ? 12.824 7.810 14.880 1.00 76.50 148 VAL A O 1
ATOM 1156 N N . LYS A 1 149 ? 10.657 7.308 14.563 1.00 84.25 149 LYS A N 1
ATOM 1157 C CA . LYS A 1 149 ? 10.756 5.860 14.778 1.00 84.25 149 LYS A CA 1
ATOM 1158 C C . LYS A 1 149 ? 9.921 5.157 13.712 1.00 84.25 149 LYS A C 1
ATOM 1160 O O . LYS A 1 149 ? 8.736 4.908 13.949 1.00 84.25 149 LYS A O 1
ATOM 1165 N N . PRO A 1 150 ? 10.487 4.934 12.516 1.00 90.00 150 PRO A N 1
ATOM 1166 C CA . PRO A 1 150 ? 9.786 4.234 11.453 1.00 90.00 150 PRO A CA 1
ATOM 1167 C C . PRO A 1 150 ? 9.432 2.805 11.881 1.00 90.00 150 PRO A C 1
ATOM 1169 O O . PRO A 1 150 ? 10.172 2.199 12.648 1.00 90.00 150 PRO A O 1
ATOM 1172 N N . PHE A 1 151 ? 8.309 2.278 11.389 1.00 92.62 151 PHE A N 1
ATOM 1173 C CA . PHE A 1 151 ? 7.917 0.864 11.514 1.00 92.62 151 PHE A CA 1
ATOM 1174 C C . PHE A 1 151 ? 8.092 0.247 12.922 1.00 92.62 151 PHE A C 1
ATOM 1176 O O . PHE A 1 151 ? 8.682 -0.830 13.062 1.00 92.62 151 PHE A O 1
ATOM 1183 N N . PRO A 1 152 ? 7.544 0.869 13.983 1.00 92.44 152 PRO A N 1
ATOM 1184 C CA . PRO A 1 152 ? 7.828 0.475 15.363 1.00 92.44 152 PRO A CA 1
ATOM 1185 C C . PRO A 1 152 ? 7.353 -0.942 15.720 1.00 92.44 152 PRO A C 1
ATOM 1187 O O . PRO A 1 152 ? 7.887 -1.539 16.649 1.00 92.44 152 PRO A O 1
ATOM 1190 N N . LEU A 1 153 ? 6.360 -1.482 15.003 1.00 95.81 153 LEU A N 1
ATOM 1191 C CA . LEU A 1 153 ? 5.770 -2.802 15.253 1.00 95.81 153 LEU A CA 1
ATOM 1192 C C . LEU A 1 153 ? 5.826 -3.736 14.037 1.00 95.81 153 LEU A C 1
ATOM 1194 O O . LEU A 1 153 ? 5.167 -4.775 14.047 1.00 95.81 153 LEU A O 1
ATOM 1198 N N . LEU A 1 154 ? 6.595 -3.402 12.995 1.00 96.69 154 LEU A N 1
ATOM 1199 C CA . LEU A 1 154 ? 6.638 -4.223 11.786 1.00 96.69 154 LEU A CA 1
ATOM 1200 C C . LEU A 1 154 ? 7.317 -5.559 12.087 1.00 96.69 154 LEU A C 1
ATOM 1202 O O . LEU A 1 154 ? 8.500 -5.594 12.398 1.00 96.69 154 LEU A O 1
ATOM 1206 N N . GLU A 1 155 ? 6.566 -6.652 11.973 1.00 97.12 155 GLU A N 1
ATOM 1207 C CA . GLU A 1 155 ? 7.010 -8.022 12.248 1.00 97.12 155 GLU A CA 1
ATOM 1208 C C . GLU A 1 155 ? 7.418 -8.751 10.958 1.00 97.12 155 GLU A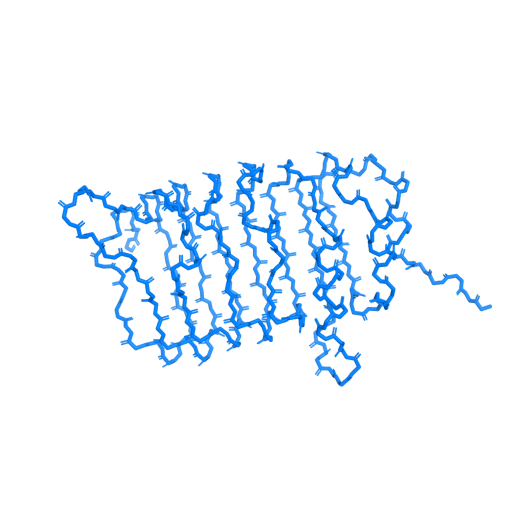 C 1
ATOM 1210 O O . GLU A 1 155 ? 8.325 -9.588 10.974 1.00 97.12 155 GLU A O 1
ATOM 1215 N N . SER A 1 156 ? 6.771 -8.439 9.828 1.00 97.56 156 SER A N 1
ATOM 1216 C CA . SER A 1 156 ? 7.024 -9.080 8.536 1.00 97.56 156 SER A CA 1
ATOM 1217 C C . SER A 1 156 ? 7.046 -8.081 7.381 1.00 97.56 156 SER A C 1
ATOM 1219 O O . SER A 1 156 ? 6.064 -7.378 7.137 1.00 97.56 156 SER A O 1
ATOM 1221 N N . LEU A 1 157 ? 8.152 -8.088 6.635 1.00 96.44 157 LEU A N 1
ATOM 1222 C CA . LEU A 1 157 ? 8.353 -7.343 5.397 1.00 96.44 157 LEU A CA 1
ATOM 1223 C C . LEU A 1 157 ? 8.652 -8.320 4.256 1.00 96.44 157 LEU A C 1
ATOM 1225 O O . LEU A 1 157 ? 9.619 -9.080 4.302 1.00 96.44 157 LEU A O 1
ATOM 1229 N N . SER A 1 158 ? 7.817 -8.298 3.223 1.00 96.56 158 SER A N 1
ATOM 1230 C CA . SER A 1 158 ? 7.977 -9.113 2.019 1.00 96.56 158 SER A CA 1
ATOM 1231 C C . SER A 1 158 ? 7.990 -8.214 0.790 1.00 96.56 158 SER A C 1
ATOM 1233 O O . SER A 1 158 ? 7.032 -7.478 0.555 1.00 96.56 158 SER A O 1
ATOM 1235 N N . ILE A 1 159 ? 9.077 -8.282 0.024 1.00 95.50 159 ILE A N 1
ATOM 1236 C CA . ILE A 1 159 ? 9.299 -7.554 -1.225 1.00 95.50 159 ILE A CA 1
ATOM 1237 C C . ILE A 1 159 ? 9.603 -8.591 -2.307 1.00 95.50 159 ILE A C 1
ATOM 1239 O O . ILE A 1 159 ? 10.620 -9.273 -2.250 1.00 95.50 159 ILE A O 1
ATOM 1243 N N . GLU A 1 160 ? 8.711 -8.743 -3.278 1.00 96.06 160 GLU A N 1
ATOM 1244 C CA . GLU A 1 160 ? 8.817 -9.781 -4.308 1.00 96.06 160 GLU A CA 1
ATOM 1245 C C . GLU A 1 160 ? 8.644 -9.176 -5.703 1.00 96.06 160 GLU A C 1
ATOM 1247 O O . GLU A 1 160 ? 7.716 -8.400 -5.932 1.00 96.06 160 GLU A O 1
ATOM 1252 N N . GLY A 1 161 ? 9.506 -9.524 -6.657 1.00 94.69 161 GLY A N 1
ATOM 1253 C CA . GLY A 1 161 ? 9.315 -9.163 -8.066 1.00 94.69 161 GLY A CA 1
ATOM 1254 C C . GLY A 1 161 ? 9.484 -7.670 -8.376 1.00 94.69 161 GLY A C 1
ATOM 1255 O O . GLY A 1 161 ? 8.784 -7.136 -9.239 1.00 94.69 161 GLY A O 1
ATOM 1256 N N . PHE A 1 162 ? 10.375 -6.965 -7.672 1.00 94.44 162 PHE A N 1
ATOM 1257 C CA . PHE A 1 162 ? 10.716 -5.568 -7.973 1.00 94.44 162 PHE A CA 1
ATOM 1258 C C . PHE A 1 162 ? 11.839 -5.527 -9.025 1.00 94.44 162 PHE A C 1
ATOM 1260 O O . PHE A 1 162 ? 13.021 -5.422 -8.700 1.00 94.44 162 PHE A O 1
ATOM 1267 N N . SER A 1 163 ? 11.484 -5.644 -10.308 1.00 91.88 163 SER A N 1
ATOM 1268 C CA . SER A 1 163 ? 12.475 -5.824 -11.384 1.00 91.88 163 SER A CA 1
ATOM 1269 C C . SER A 1 163 ? 13.349 -4.597 -11.668 1.00 91.88 163 SER A C 1
ATOM 1271 O O . SER A 1 163 ? 14.479 -4.760 -12.125 1.00 91.88 163 SER A O 1
ATOM 1273 N N . GLU A 1 164 ? 12.858 -3.382 -11.405 1.00 93.56 164 GLU A N 1
ATOM 1274 C CA . GLU A 1 164 ? 13.603 -2.136 -11.646 1.00 93.56 164 GLU A CA 1
ATOM 1275 C C . GLU A 1 164 ? 14.264 -1.559 -10.392 1.00 93.56 164 GLU A C 1
ATOM 1277 O O . GLU A 1 164 ? 14.909 -0.516 -10.474 1.00 93.56 164 GLU A O 1
ATOM 1282 N N . TRP A 1 165 ? 14.123 -2.216 -9.241 1.00 93.06 165 TRP A N 1
ATOM 1283 C CA . TRP A 1 165 ? 14.618 -1.705 -7.970 1.00 93.06 165 TRP A CA 1
ATOM 1284 C C . TRP A 1 165 ? 16.137 -1.820 -7.873 1.00 93.06 165 TRP A C 1
ATOM 1286 O O . TRP A 1 165 ? 16.686 -2.919 -7.856 1.00 93.06 165 TRP A O 1
ATOM 1296 N N . VAL A 1 166 ? 16.807 -0.667 -7.816 1.00 90.19 166 VAL A N 1
ATOM 1297 C CA . VAL A 1 166 ? 18.270 -0.548 -7.798 1.00 90.19 166 VAL A CA 1
ATOM 1298 C C . VAL A 1 166 ? 18.786 -0.218 -6.401 1.00 90.19 166 VAL A C 1
ATOM 1300 O O . VAL A 1 166 ? 19.771 -0.805 -5.949 1.00 90.19 166 VAL A O 1
ATOM 1303 N N . GLU A 1 167 ? 18.129 0.717 -5.709 1.00 87.06 167 GLU A N 1
ATOM 1304 C CA . GLU A 1 167 ? 18.640 1.279 -4.457 1.00 87.06 167 GLU A CA 1
ATOM 1305 C C . GLU A 1 167 ? 17.619 1.222 -3.323 1.00 87.06 167 GLU A C 1
ATOM 1307 O O . GLU A 1 167 ? 16.447 1.579 -3.470 1.00 87.06 167 GLU A O 1
ATOM 1312 N N . TRP A 1 168 ? 18.103 0.818 -2.151 1.00 88.69 168 TRP A N 1
ATOM 1313 C CA . TRP A 1 168 ? 17.386 0.941 -0.892 1.00 88.69 168 TRP A CA 1
ATOM 1314 C C . TRP A 1 168 ? 18.131 1.927 0.004 1.00 88.69 168 TRP A C 1
ATOM 1316 O O . TRP A 1 168 ? 19.259 1.671 0.437 1.00 88.69 168 TRP A O 1
ATOM 1326 N N . PHE A 1 169 ? 17.517 3.082 0.243 1.00 82.69 169 PHE A N 1
ATOM 1327 C CA . PHE A 1 169 ? 18.048 4.082 1.153 1.00 82.69 169 PHE A CA 1
ATOM 1328 C C . PHE A 1 169 ? 17.672 3.728 2.589 1.00 82.69 169 PHE A C 1
ATOM 1330 O O . PHE A 1 169 ? 16.517 3.439 2.901 1.00 82.69 169 PHE A O 1
ATOM 1337 N N . PHE A 1 170 ? 18.666 3.795 3.468 1.00 76.44 170 PHE A N 1
ATOM 1338 C CA . PHE A 1 170 ? 18.486 3.722 4.909 1.00 76.44 170 PHE A CA 1
ATOM 1339 C C . PHE A 1 170 ? 18.944 5.058 5.487 1.00 76.44 170 PHE A C 1
ATOM 1341 O O . PHE A 1 170 ? 20.082 5.452 5.207 1.00 76.44 170 PHE A O 1
ATOM 1348 N N . PRO A 1 171 ? 18.102 5.785 6.243 1.00 70.38 171 PRO A N 1
ATOM 1349 C CA . PRO A 1 171 ? 18.581 6.927 7.008 1.00 70.38 171 PRO A CA 1
ATOM 1350 C C . PRO A 1 171 ? 19.726 6.466 7.922 1.00 70.38 171 PRO A C 1
ATOM 1352 O O . PRO A 1 171 ? 19.543 5.594 8.768 1.00 70.38 171 PRO A O 1
ATOM 1355 N N . SER A 1 172 ? 20.934 6.988 7.690 1.00 58.97 172 SER A N 1
ATOM 1356 C CA . SER A 1 172 ? 22.123 6.638 8.467 1.00 58.97 172 SER A CA 1
ATOM 1357 C C . SER A 1 172 ? 22.063 7.276 9.851 1.00 58.97 172 SER A C 1
ATOM 1359 O O . SER A 1 172 ? 21.720 8.451 9.973 1.00 58.97 172 SER A O 1
ATOM 1361 N N . SER A 1 173 ? 22.469 6.525 10.873 1.00 54.41 173 SER A N 1
ATOM 1362 C CA . SER A 1 173 ? 22.683 6.991 12.244 1.00 54.41 173 SER A CA 1
ATOM 1363 C C . SER A 1 173 ? 23.850 7.983 12.304 1.00 54.41 173 SER A C 1
ATOM 1365 O O . SER A 1 173 ? 24.977 7.620 12.637 1.00 54.41 173 SER A O 1
ATOM 1367 N N . THR A 1 174 ? 23.624 9.235 11.925 1.00 43.19 174 THR A N 1
ATOM 1368 C CA . THR A 1 174 ? 24.599 10.300 12.162 1.00 43.19 174 THR A CA 1
ATOM 1369 C C . THR A 1 174 ? 24.375 10.880 13.558 1.00 43.19 174 THR A C 1
ATOM 1371 O O . THR A 1 174 ? 23.399 11.579 13.820 1.00 43.19 174 THR A O 1
ATOM 1374 N N . ASP A 1 175 ? 25.307 10.525 14.438 1.00 43.12 175 ASP A N 1
ATOM 1375 C CA . ASP A 1 175 ? 25.763 11.208 15.652 1.00 43.12 175 ASP A CA 1
ATOM 1376 C C . ASP A 1 175 ? 24.921 11.244 16.934 1.00 43.12 175 ASP A C 1
ATOM 1378 O O . ASP A 1 175 ? 25.528 11.415 17.990 1.00 43.12 175 ASP A O 1
ATOM 1382 N N . HIS A 1 176 ? 23.611 10.976 16.953 1.00 41.88 176 HIS A N 1
ATOM 1383 C CA . HIS A 1 176 ? 22.864 10.941 18.227 1.00 41.88 176 HIS A CA 1
ATOM 1384 C C . HIS A 1 176 ? 21.751 9.875 18.275 1.00 41.88 176 HIS A C 1
ATOM 1386 O O . HIS A 1 176 ? 20.604 10.147 17.931 1.00 41.88 176 HIS A O 1
ATOM 1392 N N . GLY A 1 177 ? 22.079 8.688 18.801 1.00 47.50 177 GLY A N 1
ATOM 1393 C CA . GLY A 1 177 ? 21.110 7.669 19.232 1.00 47.50 177 GLY A CA 1
ATOM 1394 C C . GLY A 1 177 ? 20.815 6.565 18.212 1.00 47.50 177 GLY A C 1
ATOM 1395 O O . GLY A 1 177 ? 20.865 6.781 17.003 1.00 47.50 177 GLY A O 1
ATOM 1396 N N . ASP A 1 178 ? 20.513 5.371 18.727 1.00 54.81 178 ASP A N 1
ATOM 1397 C CA . ASP A 1 178 ? 20.164 4.168 17.966 1.00 54.81 178 ASP A CA 1
ATOM 1398 C C . ASP A 1 178 ? 18.912 4.414 17.103 1.00 54.81 178 ASP A C 1
ATOM 1400 O O . ASP A 1 178 ? 17.774 4.312 17.568 1.00 54.81 178 ASP A O 1
ATOM 1404 N N . PHE A 1 179 ? 19.106 4.796 15.837 1.00 61.88 179 PHE A N 1
ATOM 1405 C CA . PHE A 1 179 ? 18.013 4.988 14.886 1.00 61.88 179 PHE A CA 1
ATOM 1406 C C . PHE A 1 179 ? 17.578 3.626 14.342 1.00 61.88 179 PHE A C 1
ATOM 1408 O O . PHE A 1 179 ? 18.065 3.137 13.323 1.00 61.88 179 PHE A O 1
ATOM 1415 N N . GLU A 1 180 ? 16.688 2.972 15.078 1.00 75.44 180 GLU A N 1
ATOM 1416 C CA . GLU A 1 180 ? 16.210 1.638 14.748 1.00 75.44 180 GLU A CA 1
ATOM 1417 C C . GLU A 1 180 ? 14.962 1.715 13.860 1.00 75.44 180 GLU A C 1
ATOM 1419 O O . GLU A 1 180 ? 13.864 2.023 14.318 1.00 75.44 180 GLU A O 1
ATOM 1424 N N . ILE A 1 181 ? 15.144 1.449 12.564 1.00 83.62 181 ILE A N 1
ATOM 1425 C CA . ILE A 1 181 ? 14.068 1.486 11.559 1.00 83.62 181 ILE A CA 1
ATOM 1426 C C . ILE A 1 181 ? 13.109 0.300 11.722 1.00 83.62 181 ILE A C 1
ATOM 1428 O O . ILE A 1 181 ? 11.944 0.403 11.371 1.00 83.62 181 ILE A O 1
ATOM 1432 N N . PHE A 1 182 ? 13.598 -0.844 12.205 1.00 88.38 182 PHE A N 1
ATOM 1433 C CA . PHE A 1 182 ? 12.852 -2.104 12.224 1.00 88.38 182 PHE A CA 1
ATOM 1434 C C . PHE A 1 182 ? 13.048 -2.869 13.546 1.00 88.38 182 PHE A C 1
ATOM 1436 O O . PHE A 1 182 ? 13.573 -3.986 13.535 1.00 88.38 182 PHE A O 1
ATOM 1443 N N . PRO A 1 183 ? 12.625 -2.308 14.694 1.00 88.94 183 PRO A N 1
ATOM 1444 C CA . PRO A 1 183 ? 12.889 -2.903 16.006 1.00 88.94 183 PRO A CA 1
ATOM 1445 C C . PRO A 1 183 ? 12.262 -4.289 16.197 1.00 88.94 183 PRO A C 1
ATOM 1447 O O . PRO A 1 183 ? 12.817 -5.148 16.881 1.00 88.94 183 PRO A O 1
ATOM 1450 N N . CYS A 1 184 ? 11.105 -4.539 15.581 1.00 92.88 184 CYS A N 1
ATOM 1451 C CA . CYS A 1 184 ? 10.333 -5.773 15.754 1.00 92.88 184 CYS A CA 1
ATOM 1452 C C . CYS A 1 184 ? 10.363 -6.713 14.541 1.00 92.88 184 CYS A C 1
ATOM 1454 O O . CYS A 1 184 ? 9.632 -7.705 14.542 1.00 92.88 184 CYS A O 1
ATOM 1456 N N . LEU A 1 185 ? 11.183 -6.439 13.521 1.00 93.19 185 LEU A N 1
ATOM 1457 C CA . LEU A 1 185 ? 11.144 -7.196 12.269 1.00 93.19 185 LEU A CA 1
ATOM 1458 C C . LEU A 1 185 ? 11.716 -8.597 12.455 1.00 93.19 185 LEU A C 1
ATOM 1460 O O . LEU A 1 185 ? 12.914 -8.761 12.659 1.00 93.19 185 LEU A O 1
ATOM 1464 N N . ARG A 1 186 ? 10.845 -9.602 12.340 1.00 93.94 186 ARG A N 1
ATOM 1465 C CA . ARG A 1 186 ? 11.178 -11.026 12.483 1.00 93.94 186 ARG A CA 1
ATOM 1466 C C . ARG A 1 186 ? 11.373 -11.719 11.153 1.00 93.94 186 ARG A C 1
ATOM 1468 O O . ARG A 1 186 ? 12.185 -12.628 11.054 1.00 93.94 186 ARG A O 1
ATOM 1475 N N . LYS A 1 187 ? 10.624 -11.302 10.131 1.00 93.56 187 LYS A N 1
ATOM 1476 C CA . LYS A 1 187 ? 10.623 -11.938 8.810 1.00 93.56 187 LYS A CA 1
ATOM 1477 C C . LYS A 1 187 ? 10.890 -10.911 7.729 1.00 93.56 187 LYS A C 1
ATOM 1479 O O . LYS A 1 187 ? 10.042 -10.059 7.471 1.00 93.56 187 LYS A O 1
ATOM 1484 N N . LEU A 1 188 ? 12.030 -11.048 7.065 1.00 92.94 188 LEU A N 1
ATOM 1485 C CA . LEU A 1 188 ? 12.377 -10.286 5.874 1.00 92.94 188 LEU A CA 1
ATOM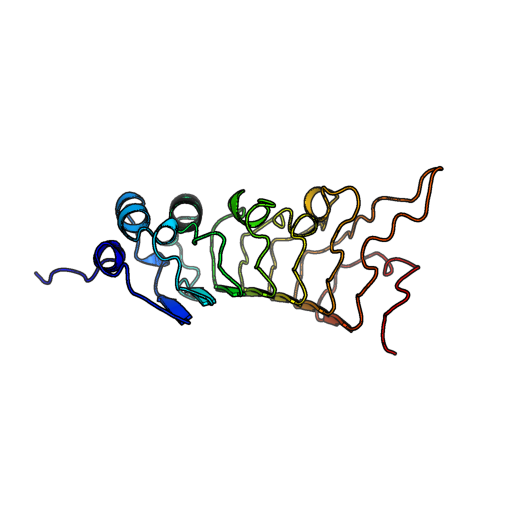 1486 C C . LEU A 1 188 ? 12.510 -11.242 4.692 1.00 92.94 188 LEU A C 1
ATOM 1488 O O . LEU A 1 188 ? 13.309 -12.173 4.727 1.00 92.94 188 LEU A O 1
ATOM 1492 N N . SER A 1 189 ? 11.720 -11.017 3.649 1.00 92.62 189 SER A N 1
ATOM 1493 C CA . SER A 1 189 ? 11.770 -11.800 2.417 1.00 92.62 189 SER A CA 1
ATOM 1494 C C . SER A 1 189 ? 11.943 -10.863 1.233 1.00 92.62 189 SER A C 1
ATOM 1496 O O . SER A 1 189 ? 11.107 -9.987 1.016 1.00 92.62 189 SER A O 1
ATOM 1498 N N . ILE A 1 190 ? 13.035 -11.048 0.492 1.00 92.69 190 ILE A N 1
ATOM 1499 C CA . ILE A 1 190 ? 13.318 -10.333 -0.752 1.00 92.69 190 ILE A CA 1
ATOM 1500 C C . ILE A 1 190 ? 13.544 -11.377 -1.830 1.00 92.69 190 ILE A C 1
ATOM 1502 O O . ILE A 1 190 ? 14.506 -12.139 -1.756 1.00 92.69 190 ILE A O 1
ATOM 1506 N N . LEU A 1 191 ? 12.633 -11.442 -2.793 1.00 92.94 191 LEU A N 1
ATOM 1507 C CA . LEU A 1 191 ? 12.617 -12.466 -3.834 1.00 92.94 191 LEU A CA 1
ATOM 1508 C C . LEU A 1 191 ? 12.452 -11.807 -5.203 1.00 92.94 191 LEU A C 1
ATOM 1510 O O . LEU A 1 191 ? 11.724 -10.830 -5.342 1.00 92.94 191 LEU A O 1
ATOM 1514 N N . ASP A 1 192 ? 13.127 -12.339 -6.219 1.00 92.19 192 ASP A N 1
ATOM 1515 C CA . ASP A 1 192 ? 13.005 -11.881 -7.609 1.00 92.19 192 ASP A CA 1
ATOM 1516 C C . ASP A 1 192 ? 13.241 -10.364 -7.811 1.00 92.19 192 ASP A C 1
ATOM 1518 O O . ASP A 1 192 ? 12.552 -9.697 -8.586 1.00 92.19 192 ASP A O 1
ATOM 1522 N N . CYS A 1 193 ? 14.255 -9.816 -7.128 1.00 92.56 193 CYS A N 1
ATOM 1523 C CA . CYS A 1 193 ? 14.699 -8.416 -7.228 1.00 92.56 193 CYS A CA 1
ATOM 1524 C C . CYS A 1 193 ? 16.108 -8.327 -7.861 1.00 92.56 193 CYS A C 1
ATOM 1526 O O . CYS A 1 193 ? 17.090 -8.109 -7.152 1.00 92.56 193 CYS A O 1
ATOM 1528 N N . PRO A 1 194 ? 16.251 -8.524 -9.187 1.00 90.81 194 PRO A N 1
ATOM 1529 C CA . PRO A 1 194 ? 17.544 -8.769 -9.836 1.00 90.81 194 PRO A CA 1
ATOM 1530 C C . PRO A 1 194 ? 18.485 -7.557 -9.906 1.00 90.81 194 PRO A C 1
ATOM 1532 O O . PRO A 1 194 ? 19.688 -7.746 -10.066 1.00 90.81 194 PRO A O 1
ATOM 1535 N N . LYS A 1 195 ? 17.963 -6.324 -9.839 1.00 91.75 195 LYS A N 1
ATOM 1536 C CA . LYS A 1 195 ? 18.766 -5.094 -9.965 1.00 91.75 195 LYS A CA 1
ATOM 1537 C C . LYS A 1 195 ? 19.215 -4.508 -8.629 1.00 91.75 195 LYS A C 1
ATOM 1539 O O . LYS A 1 195 ? 19.923 -3.505 -8.639 1.00 91.75 195 LYS A O 1
ATOM 1544 N N . LEU A 1 196 ? 18.822 -5.105 -7.505 1.00 87.56 196 LEU A N 1
ATOM 1545 C CA . LEU A 1 196 ? 19.126 -4.565 -6.187 1.00 87.56 196 LEU A CA 1
ATOM 1546 C C . LEU A 1 196 ? 20.640 -4.628 -5.937 1.00 87.56 196 LEU A C 1
ATOM 1548 O O . LEU A 1 196 ? 21.204 -5.709 -5.793 1.00 87.56 196 LEU A O 1
ATOM 1552 N N . LEU A 1 197 ? 21.298 -3.464 -5.905 1.00 73.56 197 LEU A N 1
ATOM 1553 C CA . LEU A 1 197 ? 22.763 -3.366 -5.837 1.00 73.56 197 LEU A CA 1
ATOM 1554 C C . LEU A 1 197 ? 23.322 -3.375 -4.407 1.00 73.56 197 LEU A C 1
ATOM 1556 O O . LEU A 1 197 ? 24.529 -3.540 -4.235 1.00 73.56 197 LEU A O 1
ATOM 1560 N N . ARG A 1 198 ? 22.488 -3.130 -3.386 1.00 66.62 198 ARG A N 1
ATOM 1561 C CA . ARG A 1 198 ? 22.929 -2.909 -1.998 1.00 66.62 198 ARG A CA 1
ATOM 1562 C C . ARG A 1 198 ? 22.552 -4.040 -1.052 1.00 66.62 198 ARG A C 1
ATOM 1564 O O . ARG A 1 198 ? 21.472 -4.616 -1.142 1.00 66.62 198 ARG A O 1
ATOM 1571 N N . GLU A 1 199 ? 23.450 -4.274 -0.100 1.00 63.31 199 GLU A N 1
ATOM 1572 C CA . GLU A 1 199 ? 23.232 -5.153 1.042 1.00 63.31 199 GLU A CA 1
ATOM 1573 C C . GLU A 1 199 ? 22.153 -4.588 1.982 1.00 63.31 199 GLU A C 1
ATOM 1575 O O . GLU A 1 199 ? 21.926 -3.377 2.064 1.00 63.31 199 GLU A O 1
ATOM 1580 N N . LEU A 1 200 ? 21.475 -5.506 2.671 1.00 66.56 200 LEU A N 1
ATOM 1581 C CA . LEU A 1 200 ? 20.476 -5.243 3.706 1.00 66.56 200 LEU A CA 1
ATOM 1582 C C . LEU A 1 200 ? 21.021 -4.301 4.797 1.00 66.56 200 LEU A C 1
ATOM 1584 O O . LEU A 1 200 ? 22.237 -4.233 4.993 1.00 66.56 200 LEU A O 1
ATOM 1588 N N . PRO A 1 201 ? 20.155 -3.597 5.553 1.00 65.81 201 PRO A N 1
ATOM 1589 C CA . PRO A 1 201 ? 20.632 -2.784 6.662 1.00 65.81 201 PRO A CA 1
ATOM 1590 C C . PRO A 1 201 ? 21.354 -3.700 7.655 1.00 65.81 201 PRO A C 1
ATOM 1592 O O . PRO A 1 201 ? 20.828 -4.739 8.049 1.00 65.81 201 PRO A O 1
ATOM 1595 N N . GLY A 1 202 ? 22.574 -3.321 8.043 1.00 58.91 202 GLY A N 1
ATOM 1596 C CA . GLY A 1 202 ? 23.472 -4.193 8.807 1.00 58.91 202 GLY A CA 1
ATOM 1597 C C . GLY A 1 202 ? 22.993 -4.554 10.220 1.00 58.91 202 GLY A C 1
ATOM 1598 O O . GLY A 1 202 ? 23.604 -5.409 10.856 1.00 58.91 202 GLY A O 1
ATOM 1599 N N . HIS A 1 203 ? 21.915 -3.935 10.718 1.00 66.81 203 HIS A N 1
ATOM 1600 C CA . HIS A 1 203 ? 21.364 -4.184 12.050 1.00 66.81 203 HIS A CA 1
ATOM 1601 C C . HIS A 1 203 ? 19.843 -4.408 12.002 1.00 66.81 203 HIS A C 1
ATOM 1603 O O . HIS A 1 203 ? 19.062 -3.462 11.902 1.00 66.81 203 HIS A O 1
ATOM 1609 N N . LEU A 1 204 ? 19.436 -5.678 12.090 1.00 77.19 204 LEU A N 1
ATOM 1610 C CA . LEU A 1 204 ? 18.047 -6.136 12.211 1.00 77.19 204 LEU A CA 1
ATOM 1611 C C . LEU A 1 204 ? 17.955 -7.078 13.426 1.00 77.19 204 LEU A C 1
ATOM 1613 O O . LEU A 1 204 ? 18.154 -8.284 13.279 1.00 77.19 204 LEU A O 1
ATOM 1617 N N . PRO A 1 205 ? 17.724 -6.559 14.642 1.00 74.50 205 PRO A N 1
ATOM 1618 C CA . PRO A 1 205 ? 17.984 -7.321 15.867 1.00 74.50 205 PRO A CA 1
ATOM 1619 C C . PRO A 1 205 ? 16.952 -8.407 16.159 1.00 74.50 205 PRO A C 1
ATOM 1621 O O . PRO A 1 205 ? 17.273 -9.385 16.828 1.00 74.50 205 PRO A O 1
ATOM 1624 N N . SER A 1 206 ? 15.732 -8.256 15.645 1.00 79.75 206 SER A N 1
ATOM 1625 C CA . SER A 1 206 ? 14.646 -9.222 15.834 1.00 79.75 206 SER A CA 1
ATOM 1626 C C . SER A 1 206 ? 14.556 -10.272 14.722 1.00 79.75 206 SER A C 1
ATOM 1628 O O . SER A 1 206 ? 13.663 -11.118 14.777 1.00 79.75 206 SER A O 1
ATOM 1630 N N . LEU A 1 207 ? 15.437 -10.226 13.713 1.00 82.31 207 LEU A N 1
ATOM 1631 C CA . LEU A 1 207 ? 15.311 -11.061 12.521 1.00 82.31 207 LEU A CA 1
ATOM 1632 C C . LEU A 1 207 ? 15.565 -12.536 12.859 1.00 82.31 207 LEU A C 1
ATOM 1634 O O . LEU A 1 207 ? 16.643 -12.909 13.326 1.00 82.31 207 LEU A O 1
ATOM 1638 N N . GLU A 1 208 ? 14.566 -13.379 12.606 1.00 79.88 208 GLU A N 1
ATOM 1639 C CA . GLU A 1 208 ? 14.682 -14.827 12.758 1.00 79.88 208 GLU A CA 1
ATOM 1640 C C . GLU A 1 208 ? 15.548 -15.381 11.610 1.00 79.88 208 GLU A C 1
ATOM 1642 O O . GLU A 1 208 ? 15.393 -14.973 10.456 1.00 79.88 208 GLU A O 1
ATOM 1647 N N . LYS A 1 209 ? 16.492 -16.273 11.939 1.00 57.91 209 LYS A N 1
ATOM 1648 C CA . LYS A 1 209 ? 17.370 -16.949 10.968 1.00 57.91 209 LYS A CA 1
ATOM 1649 C C . LYS A 1 209 ? 16.660 -18.080 10.235 1.00 57.91 209 LYS A C 1
ATOM 1651 O O . LYS A 1 209 ? 15.871 -18.793 10.893 1.00 57.91 209 LYS A O 1
#

Organism: Davidia involucrata (NCBI:txid16924)

InterPro domains:
  IPR032675 Leucine-rich repeat domain superfamily [G3DSA:3.80.10.10] (5-209)
  IPR056789 R13L1/DRL21-like, LRR repeat region [PF25019] (7-134)

Secondary structure (DSSP, 8-state):
------GGGGTT-TT--EEEEE--GGG---HHHHHHT-GGG-TTEEEEEEE--S---TT--HHHHHHHHHHTPPPTT--EEEEES--SSS--GGGG-TT-TT--EEEEE--TT--S---GGG-TT--EEEEE--TT--EE-GGGT-SSS-STT--EEEEE--TT--EE------SSS---S-TT--EEEEES-TT--SPPPS--TT---

Foldseek 3Di:
DDDPPFLLVLQPVLADAEEDEAEQLQPCPDLVSLLSNPQQSNLRYQYYAYYHDLDPDPSGDQVSLQSSQQSNQHHLQHAEYHYEQRAHQEHDQSLLDQSVQNHQYYAAYNNQNHQADALQQSHNRHAYYAHEQNQNHAEHDPNNNPDQAGQVRHAEDHAYNNANHAYYDDDDPPDDDDRDNAQRHAYYHYYNHVRHPDDDDPDDPNHHD